Protein AF-J9B9G0-F1 (afdb_monomer)

pLDDT: mean 89.15, std 8.95, range [50.91, 98.31]

Nearest PDB structures (foldseek):
  7ue2-assembly1_A  TM=2.682E-01  e=1.792E-02  synthetic construct
  8or4-assembly1_C  TM=2.882E-01  e=9.575E-02  Homo sapiens
  7pe7-assembly1_A  TM=3.015E-01  e=2.510E-01  Homo sapiens
  6f08-assembly2_I  TM=3.459E-01  e=3.985E+00  Homo sapiens

Mean predicted aligned error: 5.74 Å

Solvent-accessible surface area (backbone atoms only — not comparable to full-atom values): 18038 Å² total; per-residue (Å²): 130,57,71,62,59,49,38,67,70,49,36,82,56,92,68,92,50,70,68,59,49,54,51,35,64,75,38,44,80,43,97,64,22,66,57,34,42,54,27,51,43,45,46,42,55,60,28,57,78,72,48,80,61,32,58,58,53,50,49,51,51,46,54,63,49,40,34,59,96,67,52,49,67,71,54,52,49,50,45,52,53,53,39,56,64,69,42,68,89,57,92,66,75,54,75,68,49,45,47,57,52,52,54,46,56,34,63,50,73,90,49,75,69,48,26,58,52,39,49,56,50,50,58,46,43,53,55,51,33,54,76,70,73,50,74,69,79,87,79,68,72,94,76,50,48,46,68,55,52,53,44,50,51,32,47,36,48,40,80,43,44,96,82,34,69,68,51,49,54,48,54,37,54,35,46,60,52,42,51,42,48,48,52,53,45,65,74,68,52,56,68,71,34,37,52,49,26,51,48,60,50,17,42,46,26,45,35,38,32,69,67,36,50,46,54,68,92,77,36,62,52,84,70,17,43,43,53,46,45,43,48,55,45,50,55,62,36,64,70,68,49,90,70,62,65,70,59,50,64,66,33,48,59,31,40,48,51,13,54,69,68,43,71,29,66,82,31,72,68,51,38,48,54,53,49,53,53,47,49,72,44,57,85,39,68,70,52,38,54,52,51,52,58,62,44,68,81,33,65,67,40,47,52,40,52,45,73,72,38,56,87,87,37,68,48,28,57,52,43,57,68,67,76,108

Secondary structure (DSSP, 8-state):
--HHHHHHHHTT-----HHHHHHHHHHTTSTTHHHHHHHHHHHHHHHHTT-THHHHHHHHHHHHHH-GGG--HHHHHHHHHHHHHHHTT----GGGTHHHHHHHHHHS-S-HHHHHHHHHHHHHHHHHHHHTT-------GGG--HHHHHHHHHHHHHHTGGG-HHHHHHHHHHHHHHHHHHHHHHHHS-HHHHHHHHHHHHHHHHHHHHHH---TTTS-GGG-HHHHHIIIIIIIIITTS---HHHHHHHHHHHHHHHHTS-GGG-HHHHHHHHHHHHHHTT-HHHHHHHHHHHHT-HHHHHHHHHHSPTTSHHHHHHHHH--

Structure (mmCIF, N/CA/C/O backbone):
data_AF-J9B9G0-F1
#
_entry.id   AF-J9B9G0-F1
#
loop_
_atom_site.group_PDB
_atom_site.id
_atom_site.type_symbol
_atom_site.label_atom_id
_atom_site.label_alt_id
_atom_site.label_comp_id
_atom_site.label_asym_id
_atom_site.label_entity_id
_atom_site.label_seq_id
_atom_site.pdbx_PDB_ins_code
_atom_site.Cartn_x
_atom_site.Cartn_y
_atom_site.Cartn_z
_atom_site.occupancy
_atom_site.B_iso_or_equiv
_atom_site.auth_seq_id
_atom_site.auth_comp_id
_atom_site.auth_asym_id
_atom_site.auth_atom_id
_atom_site.pdbx_PDB_model_num
ATOM 1 N N . MET A 1 1 ? 6.837 0.034 -41.770 1.00 58.22 1 MET A N 1
ATOM 2 C CA . MET A 1 1 ? 7.666 -0.424 -40.640 1.00 58.22 1 MET A CA 1
ATOM 3 C C . MET A 1 1 ? 6.762 -0.456 -39.435 1.00 58.22 1 MET A C 1
ATOM 5 O O . MET A 1 1 ? 6.114 0.552 -39.176 1.00 58.22 1 MET A O 1
ATOM 9 N N . ASP A 1 2 ? 6.645 -1.621 -38.809 1.00 83.81 2 ASP A N 1
ATOM 10 C CA . ASP A 1 2 ? 5.845 -1.785 -37.597 1.00 83.81 2 ASP A CA 1
ATOM 11 C C . ASP A 1 2 ? 6.436 -0.939 -36.457 1.00 83.81 2 ASP A C 1
ATOM 13 O O . ASP A 1 2 ? 7.652 -0.717 -36.431 1.00 83.81 2 ASP A O 1
ATOM 17 N N . LEU A 1 3 ? 5.609 -0.429 -35.544 1.00 81.31 3 LEU A N 1
ATOM 18 C CA . LEU A 1 3 ? 6.076 0.471 -34.481 1.00 81.31 3 LEU A CA 1
ATOM 19 C C . LEU A 1 3 ? 7.083 -0.248 -33.565 1.00 81.31 3 LEU A C 1
ATOM 21 O O . LEU A 1 3 ? 8.081 0.329 -33.141 1.00 81.31 3 LEU A O 1
ATOM 25 N N . GLU A 1 4 ? 6.870 -1.537 -33.335 1.00 79.94 4 GLU A N 1
ATOM 26 C CA . GLU A 1 4 ? 7.740 -2.429 -32.582 1.00 79.94 4 GLU A CA 1
ATOM 27 C C . GLU A 1 4 ? 9.092 -2.645 -33.271 1.00 79.94 4 GLU A C 1
ATOM 29 O O . GLU A 1 4 ? 10.135 -2.608 -32.616 1.00 79.94 4 GLU A O 1
ATOM 34 N N . GLN A 1 5 ? 9.096 -2.821 -34.596 1.00 80.56 5 GLN A N 1
ATOM 35 C CA . GLN A 1 5 ? 10.334 -2.905 -35.377 1.00 80.56 5 GLN A CA 1
ATOM 36 C C . GLN A 1 5 ? 11.099 -1.585 -35.323 1.00 80.56 5 GLN A C 1
ATOM 38 O O . GLN A 1 5 ? 12.321 -1.586 -35.190 1.00 80.56 5 GLN A O 1
ATOM 43 N N . LEU A 1 6 ? 10.378 -0.461 -35.375 1.00 83.25 6 LEU A N 1
ATOM 44 C CA . LEU A 1 6 ? 10.976 0.854 -35.221 1.00 83.25 6 LEU A CA 1
ATOM 45 C C . LEU A 1 6 ? 11.636 0.983 -33.844 1.00 83.25 6 LEU A C 1
ATOM 47 O O . LEU A 1 6 ? 12.814 1.323 -33.805 1.00 83.25 6 LEU A O 1
ATOM 51 N N . PHE A 1 7 ? 10.945 0.640 -32.747 1.00 87.12 7 PHE A N 1
ATOM 52 C CA . PHE A 1 7 ? 11.519 0.650 -31.394 1.00 87.12 7 PHE A CA 1
ATOM 53 C C . PHE A 1 7 ? 12.772 -0.218 -31.275 1.00 87.12 7 PHE A C 1
ATOM 55 O O . PHE A 1 7 ? 13.770 0.246 -30.727 1.00 87.12 7 PHE A O 1
ATOM 62 N N . ALA A 1 8 ? 12.749 -1.437 -31.817 1.00 81.56 8 ALA A N 1
ATOM 63 C CA . ALA A 1 8 ? 13.887 -2.351 -31.770 1.00 81.56 8 ALA A CA 1
ATOM 64 C C . ALA A 1 8 ? 15.116 -1.814 -32.522 1.00 81.56 8 ALA A C 1
ATOM 66 O O . ALA A 1 8 ? 16.240 -1.981 -32.058 1.00 81.56 8 ALA A O 1
ATOM 67 N N . VAL A 1 9 ? 14.916 -1.141 -33.658 1.00 82.25 9 VAL A N 1
ATOM 68 C CA . VAL A 1 9 ? 16.016 -0.541 -34.429 1.00 82.25 9 VAL A CA 1
ATOM 69 C C . VAL A 1 9 ? 16.578 0.684 -33.713 1.00 82.25 9 VAL A C 1
ATOM 71 O O . VAL A 1 9 ? 17.793 0.861 -33.649 1.00 82.25 9 VAL A O 1
ATOM 74 N N . ILE A 1 10 ? 15.712 1.537 -33.162 1.00 83.62 10 ILE A N 1
ATOM 75 C CA . ILE A 1 10 ? 16.130 2.845 -32.644 1.00 83.62 10 ILE A CA 1
ATOM 76 C C . ILE A 1 10 ? 16.547 2.842 -31.168 1.00 83.62 10 ILE A C 1
ATOM 78 O O . ILE A 1 10 ? 16.999 3.870 -30.670 1.00 83.62 10 ILE A O 1
ATOM 82 N N . VAL A 1 11 ? 16.383 1.729 -30.449 1.00 79.88 11 VAL A N 1
ATOM 83 C CA . VAL A 1 11 ? 16.548 1.653 -28.986 1.00 79.88 11 VAL A CA 1
ATOM 84 C C . VAL A 1 11 ? 17.887 2.189 -28.479 1.00 79.88 11 VAL A C 1
ATOM 86 O O . VAL A 1 11 ? 17.927 2.860 -27.449 1.00 79.88 11 VAL A O 1
ATOM 89 N N . HIS A 1 12 ? 18.962 1.979 -29.240 1.00 78.75 12 HIS A N 1
ATOM 90 C CA . HIS A 1 12 ? 20.317 2.416 -28.894 1.00 78.75 12 HIS A CA 1
ATOM 91 C C . HIS A 1 12 ? 20.669 3.824 -29.394 1.00 78.75 12 HIS A C 1
ATOM 93 O O . HIS A 1 12 ? 21.763 4.329 -29.117 1.00 78.75 12 HIS A O 1
ATOM 99 N N . TYR A 1 13 ? 19.776 4.476 -30.144 1.00 78.38 13 TYR A N 1
ATOM 100 C CA . TYR A 1 13 ? 20.028 5.825 -30.626 1.00 78.38 13 TYR A CA 1
ATOM 101 C C . TYR A 1 13 ? 19.932 6.809 -29.465 1.00 78.38 13 TYR A C 1
ATOM 103 O O . TYR A 1 13 ? 19.002 6.805 -28.660 1.00 78.38 13 TYR A O 1
ATOM 111 N N . ARG A 1 14 ? 20.934 7.685 -29.397 1.00 70.94 14 ARG A N 1
ATOM 112 C CA . ARG A 1 14 ? 21.126 8.653 -28.310 1.00 70.94 14 ARG A CA 1
ATOM 113 C C . ARG A 1 14 ? 20.334 9.952 -28.501 1.00 70.94 14 ARG A C 1
ATOM 115 O O . ARG A 1 14 ? 20.589 10.927 -27.794 1.00 70.94 14 ARG A O 1
ATOM 122 N N . THR A 1 15 ? 19.444 9.989 -29.487 1.00 68.31 15 THR A N 1
ATOM 123 C CA . THR A 1 15 ? 18.670 11.164 -29.889 1.00 68.31 15 THR A CA 1
ATOM 124 C C . THR A 1 15 ? 17.327 11.177 -29.171 1.00 68.31 15 THR A C 1
ATOM 126 O O . THR A 1 15 ? 16.558 10.225 -29.266 1.00 68.31 15 THR A O 1
ATOM 129 N N . GLU A 1 16 ? 17.016 12.273 -28.478 1.00 67.12 16 GLU A N 1
ATOM 130 C CA . GLU A 1 16 ? 15.709 12.428 -27.842 1.00 67.12 16 GLU A CA 1
ATOM 131 C C . GLU A 1 16 ? 14.615 12.599 -28.901 1.00 67.12 16 GLU A C 1
ATOM 133 O O . GLU A 1 16 ? 14.644 13.540 -29.693 1.00 67.12 16 GLU A O 1
ATOM 138 N N . ASN A 1 17 ? 13.624 11.706 -28.898 1.00 80.19 17 ASN A N 1
ATOM 139 C CA . ASN A 1 17 ? 12.446 11.826 -29.749 1.00 80.19 17 ASN A CA 1
ATOM 140 C C . ASN A 1 17 ? 11.169 11.733 -28.902 1.00 80.19 17 ASN A C 1
ATOM 142 O O . ASN A 1 17 ? 10.788 10.661 -28.428 1.00 80.19 17 ASN A O 1
ATOM 146 N N . SER A 1 18 ? 10.506 12.874 -28.704 1.00 83.44 18 SER A N 1
ATOM 147 C CA . SER A 1 18 ? 9.285 12.979 -27.895 1.00 83.44 18 SER A CA 1
ATOM 148 C C . SER A 1 18 ? 8.098 12.227 -28.503 1.00 83.44 18 SER A C 1
ATOM 150 O O . SER A 1 18 ? 7.274 11.692 -27.763 1.00 83.44 18 SER A O 1
ATOM 152 N N . ILE A 1 19 ? 8.024 12.132 -29.834 1.00 86.56 19 ILE A N 1
ATOM 153 C CA . ILE A 1 19 ? 6.973 11.390 -30.544 1.00 86.56 19 ILE A CA 1
ATOM 154 C C . ILE A 1 19 ? 7.110 9.897 -30.238 1.00 86.56 19 ILE A C 1
ATOM 156 O O . ILE A 1 19 ? 6.139 9.258 -29.838 1.00 86.56 19 ILE A O 1
ATOM 160 N N . LEU A 1 20 ? 8.326 9.358 -30.356 1.00 88.38 20 LEU A N 1
ATOM 161 C CA . LEU A 1 20 ? 8.610 7.945 -30.095 1.00 88.38 20 LEU A CA 1
ATOM 162 C C . LEU A 1 20 ? 8.468 7.602 -28.613 1.00 88.38 20 LEU A C 1
ATOM 164 O O . LEU A 1 20 ? 7.938 6.547 -28.282 1.00 88.38 20 LEU A O 1
ATOM 168 N N . TRP A 1 21 ? 8.867 8.508 -27.718 1.00 90.44 21 TRP A N 1
ATOM 169 C CA . TRP A 1 21 ? 8.609 8.356 -26.287 1.00 90.44 21 TRP A CA 1
ATOM 170 C C . TRP A 1 21 ? 7.109 8.260 -25.979 1.00 90.44 21 TRP A C 1
ATOM 172 O O . TRP A 1 21 ? 6.671 7.306 -25.342 1.00 90.44 21 TRP A O 1
ATOM 182 N N . ASN A 1 22 ? 6.297 9.197 -26.477 1.00 91.12 22 ASN A N 1
ATOM 183 C CA . ASN A 1 22 ? 4.851 9.183 -26.245 1.00 91.12 22 ASN A CA 1
ATOM 184 C C . ASN A 1 22 ? 4.173 7.955 -26.870 1.00 91.12 22 ASN A C 1
ATOM 186 O O . ASN A 1 22 ? 3.282 7.369 -26.254 1.00 91.12 22 ASN A O 1
ATOM 190 N N . ALA A 1 23 ? 4.617 7.526 -28.055 1.00 90.81 23 ALA A N 1
ATOM 191 C CA . ALA A 1 23 ? 4.159 6.284 -28.667 1.00 90.81 23 ALA A CA 1
ATOM 192 C C . ALA A 1 23 ? 4.489 5.071 -27.781 1.00 90.81 23 ALA A C 1
ATOM 194 O O . ALA A 1 23 ? 3.617 4.242 -27.531 1.00 90.81 23 ALA A O 1
ATOM 195 N N . ALA A 1 24 ? 5.705 4.999 -27.233 1.00 91.62 24 ALA A N 1
ATOM 196 C CA . ALA A 1 24 ? 6.099 3.916 -26.337 1.00 91.62 24 ALA A CA 1
ATOM 197 C C . ALA A 1 24 ? 5.260 3.907 -25.049 1.00 91.62 24 ALA A C 1
ATOM 199 O O . ALA A 1 24 ? 4.764 2.860 -24.646 1.00 91.62 24 ALA A O 1
ATOM 200 N N . ILE A 1 25 ? 5.013 5.070 -24.439 1.00 92.44 25 ILE A N 1
ATOM 201 C CA . ILE A 1 25 ? 4.144 5.180 -23.257 1.00 92.44 25 ILE A CA 1
ATOM 202 C C . ILE A 1 25 ? 2.725 4.675 -23.555 1.00 92.44 25 ILE A C 1
ATOM 204 O O . ILE A 1 25 ? 2.177 3.896 -22.775 1.00 92.44 25 ILE A O 1
ATOM 208 N N . ASN A 1 26 ? 2.150 5.048 -24.700 1.00 90.06 26 ASN A N 1
ATOM 209 C CA . ASN A 1 26 ? 0.809 4.609 -25.096 1.00 90.06 26 ASN A CA 1
ATOM 210 C C . ASN A 1 26 ? 0.733 3.095 -25.372 1.00 90.06 26 ASN A C 1
ATOM 212 O O . ASN A 1 26 ? -0.312 2.482 -25.161 1.00 90.06 26 ASN A O 1
ATOM 216 N N . HIS A 1 27 ? 1.839 2.485 -25.807 1.00 89.75 27 HIS A N 1
ATOM 217 C CA . HIS A 1 27 ? 1.933 1.054 -26.111 1.00 89.75 27 HIS A CA 1
ATOM 218 C C . HIS A 1 27 ? 2.517 0.215 -24.962 1.00 89.75 27 HIS A C 1
ATOM 220 O O . HIS A 1 27 ? 2.661 -0.996 -25.108 1.00 89.75 27 HIS A O 1
ATOM 226 N N . LEU A 1 28 ? 2.793 0.811 -23.796 1.00 88.19 28 LEU A N 1
ATOM 227 C CA . LEU A 1 28 ? 3.457 0.158 -22.658 1.00 88.19 28 LEU A CA 1
ATOM 228 C C . LEU A 1 28 ? 2.755 -1.122 -22.174 1.00 88.19 28 LEU A C 1
ATOM 230 O O . LEU A 1 28 ? 3.381 -1.997 -21.589 1.00 88.19 28 LEU A O 1
ATOM 234 N N . LYS A 1 29 ? 1.444 -1.224 -22.409 1.00 85.25 29 LYS A N 1
ATOM 235 C CA . LYS A 1 29 ? 0.579 -2.328 -21.963 1.00 85.25 29 LYS A CA 1
ATOM 236 C C . LYS A 1 29 ? -0.000 -3.151 -23.124 1.00 85.25 29 LYS A C 1
ATOM 238 O O . LYS A 1 29 ? -0.961 -3.908 -22.917 1.00 85.25 29 LYS A O 1
ATOM 243 N N . SER A 1 30 ? 0.544 -2.975 -24.333 1.00 87.94 30 SER A N 1
ATOM 244 C CA . SER A 1 30 ? 0.172 -3.732 -25.533 1.00 87.94 30 SER A CA 1
ATOM 245 C C . SER A 1 30 ? 0.577 -5.213 -25.405 1.00 87.94 30 SER A C 1
ATOM 247 O O . SER A 1 30 ? 1.330 -5.565 -24.495 1.00 87.94 30 SER A O 1
ATOM 249 N N . PRO A 1 31 ? 0.099 -6.112 -26.285 1.00 86.75 31 PRO A N 1
ATOM 250 C CA . PRO A 1 31 ? 0.553 -7.506 -26.301 1.00 86.75 31 PRO A CA 1
ATOM 251 C C . PRO A 1 31 ? 2.077 -7.658 -26.458 1.00 86.75 31 PRO A C 1
ATOM 253 O O . PRO A 1 31 ? 2.659 -8.569 -25.881 1.00 86.75 31 PRO A O 1
ATOM 256 N N . ASN A 1 32 ? 2.729 -6.722 -27.157 1.00 87.50 32 ASN A N 1
ATOM 257 C CA . ASN A 1 32 ? 4.176 -6.693 -27.392 1.00 87.50 32 ASN A CA 1
ATOM 258 C C . ASN A 1 32 ? 4.920 -5.803 -26.377 1.00 87.50 32 ASN A C 1
ATOM 260 O O . ASN A 1 32 ? 5.914 -5.153 -26.715 1.00 87.50 32 ASN A O 1
ATOM 264 N N . PHE A 1 33 ? 4.434 -5.737 -25.131 1.00 92.19 33 PHE A N 1
ATOM 265 C CA . PHE A 1 33 ? 4.976 -4.840 -24.105 1.00 92.19 33 PHE A CA 1
ATOM 266 C C . PHE A 1 33 ? 6.477 -5.032 -23.853 1.00 92.19 33 PHE A C 1
ATOM 268 O O . PHE A 1 33 ? 7.135 -4.088 -23.429 1.00 92.19 33 PHE A O 1
ATOM 275 N N . SER A 1 34 ? 7.036 -6.217 -24.118 1.00 93.00 34 SER A N 1
ATOM 276 C CA . SER A 1 34 ? 8.460 -6.501 -23.918 1.00 93.00 34 SER A CA 1
ATOM 277 C C . SER A 1 34 ? 9.353 -5.600 -24.773 1.00 93.00 34 SER A C 1
ATOM 279 O O . SER A 1 34 ? 10.243 -4.936 -24.245 1.00 93.00 34 SER A O 1
ATOM 281 N N . THR A 1 35 ? 9.074 -5.494 -26.075 1.00 91.00 35 THR A N 1
ATOM 282 C CA . THR A 1 35 ? 9.806 -4.619 -27.006 1.00 91.00 35 THR A CA 1
ATOM 283 C C . THR A 1 35 ? 9.698 -3.153 -26.593 1.00 91.00 35 THR A C 1
ATOM 285 O O . THR A 1 35 ? 10.690 -2.424 -26.588 1.00 91.00 35 THR A O 1
ATOM 288 N N . VAL A 1 36 ? 8.498 -2.730 -26.189 1.00 92.06 36 VAL A N 1
ATOM 289 C CA . VAL A 1 36 ? 8.222 -1.351 -25.767 1.00 92.06 36 VAL A CA 1
ATOM 290 C C . VAL A 1 36 ? 8.945 -1.011 -24.460 1.00 92.06 36 VAL A C 1
ATOM 292 O O . VAL A 1 36 ? 9.553 0.053 -24.346 1.00 92.06 36 VAL A O 1
ATOM 295 N N . ILE A 1 37 ? 8.921 -1.917 -23.481 1.00 94.19 37 ILE A N 1
ATOM 296 C CA . ILE A 1 37 ? 9.618 -1.744 -22.204 1.00 94.19 37 ILE A CA 1
ATOM 297 C C . ILE A 1 37 ? 11.126 -1.710 -22.410 1.00 94.19 37 ILE A C 1
ATOM 299 O O . ILE A 1 37 ? 11.769 -0.830 -21.849 1.00 94.19 37 ILE A O 1
ATOM 303 N N . ASN A 1 38 ? 11.686 -2.595 -23.236 1.00 92.38 38 ASN A N 1
ATOM 304 C CA . ASN A 1 38 ? 13.120 -2.587 -23.531 1.00 92.38 38 ASN A CA 1
ATOM 305 C C . ASN A 1 38 ? 13.556 -1.245 -24.130 1.00 92.38 38 ASN A C 1
ATOM 307 O O . ASN A 1 38 ? 14.563 -0.680 -23.705 1.00 92.38 38 ASN A O 1
ATOM 311 N N . TYR A 1 39 ? 12.751 -0.686 -25.041 1.00 91.94 39 TYR A N 1
ATOM 312 C CA . TYR A 1 39 ? 12.968 0.664 -25.552 1.00 91.94 39 TYR A CA 1
ATOM 313 C C . TYR A 1 39 ? 12.942 1.723 -24.441 1.00 91.94 39 TYR A C 1
ATOM 315 O O . TYR A 1 39 ? 13.876 2.513 -24.317 1.00 91.94 39 TYR A O 1
ATOM 323 N N . ILE A 1 40 ? 11.905 1.725 -23.601 1.00 92.56 40 ILE A N 1
ATOM 324 C CA . ILE A 1 40 ? 11.757 2.696 -22.507 1.00 92.56 40 ILE A CA 1
ATOM 325 C C . ILE A 1 40 ? 12.915 2.604 -21.511 1.00 92.56 40 ILE A C 1
ATOM 327 O O . ILE A 1 40 ? 13.458 3.634 -21.120 1.00 92.56 40 ILE A O 1
ATOM 331 N N . VAL A 1 41 ? 13.299 1.395 -21.107 1.00 92.19 41 VAL A N 1
ATOM 332 C CA . VAL A 1 41 ? 14.380 1.148 -20.148 1.00 92.19 41 VAL A CA 1
ATOM 333 C C . VAL A 1 41 ? 15.716 1.653 -20.693 1.00 92.19 41 VAL A C 1
ATOM 335 O O . VAL A 1 41 ? 16.430 2.355 -19.976 1.00 92.19 41 VAL A O 1
ATOM 338 N N . GLU A 1 42 ? 16.031 1.377 -21.960 1.00 89.31 42 GLU A N 1
ATOM 339 C CA . GLU A 1 42 ? 17.271 1.863 -22.573 1.00 89.31 42 GLU A CA 1
ATOM 340 C C . GLU A 1 42 ? 17.284 3.394 -22.679 1.00 89.31 42 GLU A C 1
ATOM 342 O O . GLU A 1 42 ? 18.265 4.047 -22.321 1.00 89.31 42 GLU A O 1
ATOM 347 N N . GLN A 1 43 ? 16.166 3.993 -23.097 1.00 88.06 43 GLN A N 1
ATOM 348 C CA . GLN A 1 43 ? 16.046 5.447 -23.199 1.00 88.06 43 GLN A CA 1
ATOM 349 C C . GLN A 1 43 ? 16.112 6.132 -21.829 1.00 88.06 43 GLN A C 1
ATOM 351 O O . GLN A 1 43 ? 16.709 7.202 -21.704 1.00 88.06 43 GLN A O 1
ATOM 356 N N . LEU A 1 44 ? 15.546 5.521 -20.784 1.00 88.94 44 LEU A N 1
ATOM 357 C CA . LEU A 1 44 ? 15.692 5.997 -19.411 1.00 88.94 44 LEU A CA 1
ATOM 358 C C . LEU A 1 44 ? 17.154 5.950 -18.965 1.00 88.94 44 LEU A C 1
ATOM 360 O O . LEU A 1 44 ? 17.637 6.949 -18.440 1.00 88.94 44 LEU A O 1
ATOM 364 N N . ALA A 1 45 ? 17.869 4.849 -19.219 1.00 86.25 45 ALA A N 1
ATOM 365 C CA . ALA A 1 45 ? 19.288 4.727 -18.885 1.00 86.25 45 ALA A CA 1
ATOM 366 C C . ALA A 1 45 ? 20.126 5.837 -19.547 1.00 86.25 45 ALA A C 1
ATOM 368 O O . ALA A 1 45 ? 20.837 6.564 -18.854 1.00 86.25 45 ALA A O 1
ATOM 369 N N . ILE A 1 46 ? 19.948 6.060 -20.856 1.00 82.25 46 ILE A N 1
ATOM 370 C CA . ILE A 1 46 ? 20.619 7.147 -21.592 1.00 82.25 46 ILE A CA 1
ATOM 371 C C . ILE A 1 46 ? 20.280 8.525 -20.994 1.00 82.25 46 ILE A C 1
ATOM 373 O O . ILE A 1 46 ? 21.134 9.410 -20.915 1.00 82.25 46 ILE A O 1
ATOM 377 N N . LYS A 1 47 ? 19.028 8.740 -20.573 1.00 82.56 47 LYS A N 1
ATOM 378 C CA . LYS A 1 47 ? 18.579 10.020 -20.004 1.00 82.56 47 LYS A CA 1
ATOM 379 C C . LYS A 1 47 ? 19.105 10.266 -18.594 1.00 82.56 47 LYS A C 1
ATOM 381 O O . LYS A 1 47 ? 19.399 11.422 -18.281 1.00 82.56 47 LYS A O 1
ATOM 386 N N . PHE A 1 48 ? 19.234 9.228 -17.765 1.00 81.19 48 PHE A N 1
ATOM 387 C CA . PHE A 1 48 ? 19.812 9.334 -16.421 1.00 81.19 48 PHE A CA 1
ATOM 388 C C . PHE A 1 48 ? 21.284 9.753 -16.459 1.00 81.19 48 PHE A C 1
ATOM 390 O O . PHE A 1 48 ? 21.713 10.512 -15.596 1.00 81.19 48 PHE A O 1
ATOM 397 N N . GLU A 1 49 ? 22.031 9.354 -17.490 1.00 77.00 49 GLU A N 1
ATOM 398 C CA . GLU A 1 49 ? 23.410 9.815 -17.705 1.00 77.00 49 GLU A CA 1
ATOM 399 C C . GLU A 1 49 ? 23.502 11.319 -18.034 1.00 77.00 49 GLU A C 1
ATOM 401 O O . GLU A 1 49 ? 24.567 11.917 -17.884 1.00 77.00 49 GLU A O 1
ATOM 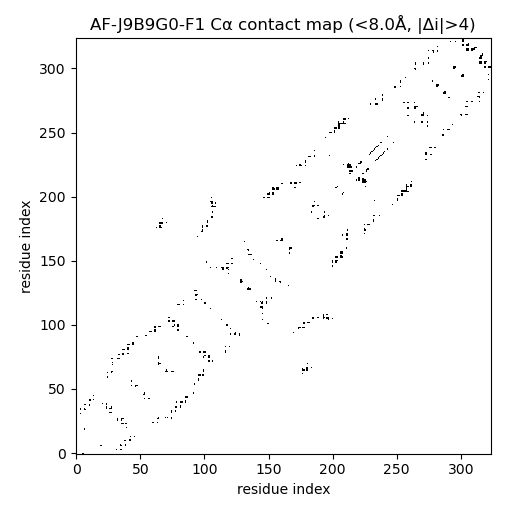406 N N . ARG A 1 50 ? 22.417 11.942 -18.522 1.00 71.12 50 ARG A N 1
ATOM 407 C CA . ARG A 1 50 ? 22.484 13.227 -19.244 1.00 71.12 50 ARG A CA 1
ATOM 408 C C . ARG A 1 50 ? 21.610 14.356 -18.697 1.00 71.12 50 ARG A C 1
ATOM 410 O O . ARG A 1 50 ? 21.878 15.505 -19.036 1.00 71.12 50 ARG A O 1
ATOM 417 N N . SER A 1 51 ? 20.538 14.086 -17.940 1.00 62.69 51 SER A N 1
ATOM 418 C CA . SER A 1 51 ? 19.475 15.095 -17.751 1.00 62.69 51 SER A CA 1
ATOM 419 C C . SER A 1 51 ? 18.609 14.955 -16.487 1.00 62.69 51 SER A C 1
ATOM 421 O O . SER A 1 51 ? 18.366 13.857 -15.993 1.00 62.69 51 SER A O 1
ATOM 423 N N . GLN A 1 52 ? 18.022 16.075 -16.035 1.00 62.41 52 GLN A N 1
ATOM 424 C CA . GLN A 1 52 ? 16.945 16.099 -15.025 1.00 62.41 52 GLN A CA 1
ATOM 425 C C . GLN A 1 52 ? 15.579 15.619 -15.570 1.00 62.41 52 GLN A C 1
ATOM 427 O O . GLN A 1 52 ? 14.701 15.248 -14.786 1.00 62.41 52 GLN A O 1
ATOM 432 N N . SER A 1 53 ? 15.375 15.585 -16.896 1.00 74.94 53 SER A N 1
ATOM 433 C CA . SER A 1 53 ? 14.101 15.164 -17.515 1.00 74.94 53 SER A CA 1
ATOM 434 C C . SER A 1 53 ? 13.826 13.661 -17.355 1.00 74.94 53 SER A C 1
ATOM 436 O O . SER A 1 53 ? 12.671 13.230 -17.415 1.00 74.94 53 SER A O 1
ATOM 438 N N . ALA A 1 54 ? 14.859 12.861 -17.061 1.00 81.81 54 ALA A N 1
ATOM 439 C CA . ALA A 1 54 ? 14.746 11.435 -16.752 1.00 81.81 54 ALA A CA 1
ATOM 440 C C . ALA A 1 54 ? 13.756 11.155 -15.607 1.00 81.81 54 ALA A C 1
ATOM 442 O O . ALA A 1 54 ? 12.990 10.197 -15.671 1.00 81.81 54 ALA A O 1
ATOM 443 N N . PHE A 1 55 ? 13.700 12.025 -14.592 1.00 85.56 55 PHE A N 1
ATOM 444 C CA . PHE A 1 55 ? 12.795 11.855 -13.451 1.00 85.56 55 PHE A CA 1
ATOM 445 C C . PHE A 1 55 ? 11.327 12.031 -13.831 1.00 85.56 55 PHE A C 1
ATOM 447 O O . PHE A 1 55 ? 10.475 11.274 -13.371 1.00 85.56 55 PHE A O 1
ATOM 454 N N . GLN A 1 56 ? 11.021 13.010 -14.682 1.00 88.00 56 GLN A N 1
ATOM 455 C CA . GLN A 1 56 ? 9.658 13.234 -15.167 1.00 88.00 56 GLN A CA 1
ATOM 456 C C . GLN A 1 56 ? 9.203 12.078 -16.061 1.00 88.00 56 GLN A C 1
ATOM 458 O O . GLN A 1 56 ? 8.101 11.563 -15.885 1.00 88.00 56 GLN A O 1
ATOM 463 N N . ASN A 1 57 ? 10.089 11.611 -16.939 1.00 90.81 57 ASN A N 1
ATOM 464 C CA . ASN A 1 57 ? 9.846 10.455 -17.798 1.00 90.81 57 ASN A CA 1
ATOM 465 C C . ASN A 1 57 ? 9.608 9.182 -16.978 1.00 90.81 57 ASN A C 1
ATOM 467 O O . ASN A 1 57 ? 8.642 8.461 -17.215 1.00 90.81 57 ASN A O 1
ATOM 471 N N . MET A 1 58 ? 10.418 8.948 -15.945 1.00 92.19 58 MET A N 1
ATOM 472 C CA . MET A 1 58 ? 10.219 7.824 -15.035 1.00 92.19 58 MET A CA 1
ATOM 473 C C . MET A 1 58 ? 8.875 7.913 -14.299 1.00 92.19 58 MET A C 1
ATOM 475 O O . MET A 1 58 ? 8.139 6.931 -14.232 1.00 92.19 58 MET A O 1
ATOM 479 N N . ARG A 1 59 ? 8.503 9.100 -13.797 1.00 92.00 59 ARG A N 1
ATOM 480 C CA . ARG A 1 59 ? 7.185 9.324 -13.177 1.00 92.00 59 ARG A CA 1
ATOM 481 C C . ARG A 1 59 ? 6.043 9.021 -14.146 1.00 92.00 59 ARG A C 1
ATOM 483 O O . ARG A 1 59 ? 5.081 8.373 -13.744 1.00 92.00 59 ARG A O 1
ATOM 490 N N . GLN A 1 60 ? 6.161 9.439 -15.407 1.00 92.94 60 GLN A N 1
ATOM 491 C CA . GLN A 1 60 ? 5.166 9.149 -16.440 1.00 92.94 60 GLN A CA 1
ATOM 492 C C . GLN A 1 60 ? 5.018 7.640 -16.669 1.00 92.94 60 GLN A C 1
ATOM 494 O O . GLN A 1 60 ? 3.889 7.155 -16.746 1.00 92.94 60 GLN A O 1
ATOM 499 N N . VAL A 1 61 ? 6.125 6.892 -16.732 1.00 95.00 61 VAL A N 1
ATOM 500 C CA . VAL A 1 61 ? 6.104 5.424 -16.852 1.00 95.00 61 VAL A CA 1
ATOM 501 C C . VAL A 1 61 ? 5.391 4.798 -15.654 1.00 95.00 61 VAL A C 1
ATOM 503 O O . VAL A 1 61 ? 4.450 4.032 -15.837 1.00 95.00 61 VAL A O 1
ATOM 506 N N . VAL A 1 62 ? 5.768 5.174 -14.429 1.00 95.31 62 VAL A N 1
ATOM 507 C CA . VAL A 1 62 ? 5.176 4.640 -13.188 1.00 95.31 62 VAL A CA 1
ATOM 508 C C . VAL A 1 62 ? 3.669 4.907 -13.126 1.00 95.31 62 VAL A C 1
ATOM 510 O O . VAL A 1 62 ? 2.884 3.994 -12.874 1.00 95.31 62 VAL A O 1
ATOM 513 N N . GLN A 1 63 ? 3.240 6.137 -13.420 1.00 94.12 63 GLN A N 1
ATOM 514 C CA . GLN A 1 63 ? 1.822 6.507 -13.465 1.00 94.12 63 GLN A CA 1
ATOM 515 C C . GLN A 1 63 ? 1.052 5.720 -14.537 1.00 94.12 63 GLN A C 1
ATOM 517 O O . GLN A 1 63 ? -0.078 5.282 -14.299 1.00 94.12 63 GLN A O 1
ATOM 522 N N . ASN A 1 64 ? 1.660 5.504 -15.707 1.00 94.19 64 ASN A N 1
ATOM 523 C CA . ASN A 1 64 ? 1.052 4.709 -16.771 1.00 94.19 64 ASN A CA 1
ATOM 524 C C . ASN A 1 64 ? 1.004 3.224 -16.434 1.00 94.19 64 ASN A C 1
ATOM 526 O O . ASN A 1 64 ? 0.048 2.575 -16.832 1.00 94.19 64 ASN A O 1
ATOM 530 N N . LEU A 1 65 ? 1.959 2.668 -15.688 1.00 94.94 65 LEU A N 1
ATOM 531 C CA . LEU A 1 65 ? 1.912 1.272 -15.243 1.00 94.94 65 LEU A CA 1
ATOM 532 C C . LEU A 1 65 ? 0.803 1.046 -14.209 1.00 94.94 65 LEU A C 1
ATOM 534 O O . LEU A 1 65 ? 0.010 0.111 -14.347 1.00 94.94 65 LEU A O 1
ATOM 538 N N . LEU A 1 66 ? 0.684 1.950 -13.236 1.00 94.44 66 LEU A N 1
ATOM 539 C CA . LEU A 1 66 ? -0.185 1.791 -12.064 1.00 94.44 66 LEU A CA 1
ATOM 540 C C . LEU A 1 66 ? -1.604 2.360 -12.230 1.00 94.44 66 LEU A C 1
ATOM 542 O O . LEU A 1 66 ? -2.405 2.336 -11.300 1.00 94.44 66 LEU A O 1
ATOM 546 N N . THR A 1 67 ? -1.958 2.862 -13.411 1.00 89.00 67 THR A N 1
ATOM 547 C CA . THR A 1 67 ? -3.307 3.381 -13.680 1.00 89.00 67 THR A CA 1
ATOM 548 C C . THR A 1 67 ? -4.360 2.267 -13.695 1.00 89.00 67 THR A C 1
ATOM 550 O O . THR A 1 67 ? -4.201 1.251 -14.374 1.00 89.00 67 THR A O 1
ATOM 553 N N . GLU A 1 68 ? -5.477 2.502 -12.993 1.00 73.75 68 GLU A N 1
ATOM 554 C CA . GLU A 1 68 ? -6.537 1.518 -12.702 1.00 73.75 68 GLU A CA 1
ATOM 555 C C . GLU A 1 68 ? -7.062 0.787 -13.943 1.00 73.75 68 GLU A C 1
ATOM 557 O O . GLU A 1 68 ? -7.079 -0.444 -13.990 1.00 73.75 68 GLU A O 1
ATOM 562 N N . LYS A 1 69 ? -7.434 1.554 -14.978 1.00 74.38 69 LYS A N 1
ATOM 563 C CA . LYS A 1 69 ? -8.126 1.058 -16.180 1.00 74.38 69 LYS A CA 1
ATOM 564 C C . LYS A 1 69 ? -7.352 -0.016 -16.946 1.00 74.38 69 LYS A C 1
ATOM 566 O O . LYS A 1 69 ? -7.943 -0.721 -17.753 1.00 74.38 69 LYS A O 1
ATOM 571 N N . SER A 1 70 ? -6.040 -0.119 -16.744 1.00 77.62 70 SER A N 1
ATOM 572 C CA . SER A 1 70 ? -5.181 -0.969 -17.568 1.00 77.62 70 SER A CA 1
ATOM 573 C C . SER A 1 70 ? -4.024 -1.614 -16.803 1.00 77.62 70 SER A C 1
ATOM 575 O O . SER A 1 70 ? -3.077 -2.078 -17.429 1.00 77.62 70 SER A O 1
ATOM 577 N N . TYR A 1 71 ? -4.053 -1.630 -15.467 1.00 88.94 71 TYR A N 1
ATOM 578 C CA . TYR A 1 71 ? -3.024 -2.287 -14.649 1.00 88.94 71 TYR A CA 1
ATOM 579 C C . TYR A 1 71 ? -2.802 -3.759 -15.074 1.00 88.94 71 TYR A C 1
ATOM 581 O O . TYR A 1 71 ? -3.753 -4.445 -15.442 1.00 88.94 71 TYR A O 1
ATOM 589 N N . LYS A 1 72 ? -1.556 -4.239 -15.080 1.00 91.75 72 LYS A N 1
ATOM 590 C CA . LYS A 1 72 ? -1.194 -5.614 -15.465 1.00 91.75 72 LYS A CA 1
ATOM 591 C C . LYS A 1 72 ? 0.055 -6.038 -14.695 1.00 91.75 72 LYS A C 1
ATOM 593 O O . LYS A 1 72 ? 1.102 -5.406 -14.863 1.00 91.75 72 LYS A O 1
ATOM 598 N N . LEU A 1 73 ? -0.055 -7.083 -13.874 1.00 92.56 73 LEU A N 1
ATOM 599 C CA . LEU A 1 73 ? 1.032 -7.564 -13.017 1.00 92.56 73 LEU A CA 1
ATOM 600 C C . LEU A 1 73 ? 2.270 -7.943 -13.835 1.00 92.56 73 LEU A C 1
ATOM 602 O O . LEU A 1 73 ? 3.383 -7.537 -13.510 1.00 92.56 73 LEU A O 1
ATOM 606 N N . GLU A 1 74 ? 2.072 -8.685 -14.922 1.00 93.12 74 GLU A N 1
ATOM 607 C CA . GLU A 1 74 ? 3.127 -9.181 -15.801 1.00 93.12 74 GLU A CA 1
ATOM 608 C C . GLU A 1 74 ? 3.937 -8.045 -16.439 1.00 93.12 74 GLU A C 1
ATOM 610 O O . GLU A 1 74 ? 5.162 -8.131 -16.520 1.00 93.12 74 GLU A O 1
ATOM 615 N N . VAL A 1 75 ? 3.274 -6.942 -16.800 1.00 95.06 75 VAL A N 1
ATOM 616 C CA . VAL A 1 75 ? 3.916 -5.754 -17.380 1.00 95.06 75 VAL A CA 1
ATOM 617 C C . VAL A 1 75 ? 4.731 -5.014 -16.316 1.00 95.06 75 VAL A C 1
ATOM 619 O O . VAL A 1 75 ? 5.877 -4.641 -16.564 1.00 95.06 75 VAL A O 1
ATOM 622 N N . CYS A 1 76 ? 4.171 -4.828 -15.114 1.00 95.62 76 CYS A N 1
ATOM 623 C CA . CYS A 1 76 ? 4.867 -4.196 -13.990 1.00 95.62 76 CYS A CA 1
ATOM 624 C C . CYS A 1 76 ? 6.105 -4.990 -13.555 1.00 95.62 76 CYS A C 1
ATOM 626 O O . CYS A 1 76 ? 7.170 -4.410 -13.342 1.00 95.62 76 CYS A O 1
ATOM 628 N N . LEU A 1 77 ? 5.976 -6.313 -13.456 1.00 95.06 77 LEU A N 1
ATOM 629 C CA . LEU A 1 77 ? 7.076 -7.198 -13.098 1.00 95.06 77 LEU A CA 1
ATOM 630 C C . LEU A 1 77 ? 8.165 -7.203 -14.178 1.00 95.06 77 LEU A C 1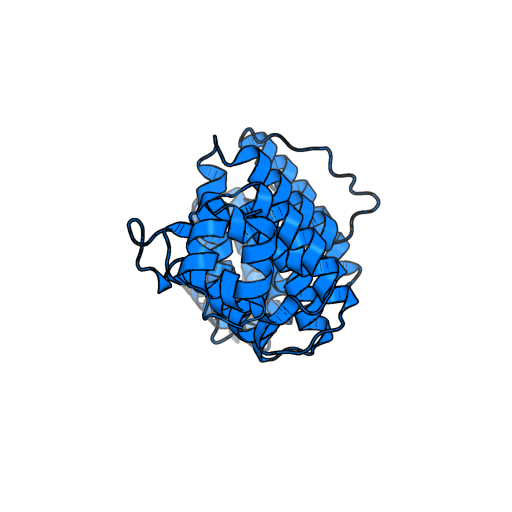
ATOM 632 O O . LEU A 1 77 ? 9.341 -7.070 -13.846 1.00 95.06 77 LEU A O 1
ATOM 636 N N . TYR A 1 78 ? 7.791 -7.303 -15.459 1.00 95.25 78 TYR A N 1
ATOM 637 C CA . TYR A 1 78 ? 8.752 -7.249 -16.563 1.00 95.25 78 TYR A CA 1
ATOM 638 C C . TYR A 1 78 ? 9.518 -5.921 -16.577 1.00 95.25 78 TYR A C 1
ATOM 640 O O . TYR A 1 78 ? 10.743 -5.920 -16.677 1.00 95.25 78 TYR A O 1
ATOM 648 N N . PHE A 1 79 ? 8.816 -4.798 -16.379 1.00 96.06 79 PHE A N 1
ATOM 649 C CA . PHE A 1 79 ? 9.448 -3.487 -16.252 1.00 96.06 79 PHE A CA 1
ATOM 650 C C . PHE A 1 79 ? 10.483 -3.448 -15.123 1.00 96.06 79 PHE A C 1
ATOM 652 O O . PHE A 1 79 ? 11.605 -3.011 -15.359 1.00 96.06 79 PHE A O 1
ATOM 659 N N . LEU A 1 80 ? 10.138 -3.920 -13.916 1.00 94.69 80 LEU A N 1
ATOM 660 C CA . LEU A 1 80 ? 11.076 -3.935 -12.787 1.00 94.69 80 LEU A CA 1
ATOM 661 C C . LEU A 1 80 ? 12.331 -4.751 -13.096 1.00 94.69 80 LEU A C 1
ATOM 663 O O . LEU A 1 80 ? 13.434 -4.277 -12.835 1.00 94.69 80 LEU A O 1
ATOM 667 N N . ARG A 1 81 ? 12.173 -5.949 -13.671 1.00 93.38 81 ARG A N 1
ATOM 668 C CA . ARG A 1 81 ? 13.306 -6.817 -14.020 1.00 93.38 81 ARG A CA 1
ATOM 669 C C . ARG A 1 81 ? 14.247 -6.136 -15.004 1.00 93.38 81 ARG A C 1
ATOM 671 O O . ARG A 1 81 ? 15.438 -6.025 -14.729 1.00 93.38 81 ARG A O 1
ATOM 678 N N . GLU A 1 82 ? 13.715 -5.657 -16.127 1.00 93.31 82 GLU A N 1
ATOM 679 C CA . GLU A 1 82 ? 14.540 -5.051 -17.172 1.00 93.31 82 GLU A CA 1
ATOM 680 C C . GLU A 1 82 ? 15.173 -3.743 -16.705 1.00 93.31 82 GLU A C 1
ATOM 682 O O . GLU A 1 82 ? 16.360 -3.511 -16.941 1.00 93.31 82 GLU A O 1
ATOM 687 N N . PHE A 1 83 ? 14.421 -2.917 -15.973 1.00 93.31 83 PHE A N 1
ATOM 688 C CA . PHE A 1 83 ? 14.935 -1.670 -15.425 1.00 93.31 83 PHE A CA 1
ATOM 689 C C . PHE A 1 83 ? 16.086 -1.912 -14.444 1.00 93.31 83 PHE A C 1
ATOM 691 O O . PHE A 1 83 ? 17.143 -1.302 -14.589 1.00 93.31 83 PHE A O 1
ATOM 698 N N . LEU A 1 84 ? 15.921 -2.826 -13.482 1.00 91.31 84 LEU A N 1
ATOM 699 C CA . LEU A 1 84 ? 16.962 -3.139 -12.499 1.00 91.31 84 LEU A CA 1
ATOM 700 C C . LEU A 1 84 ? 18.183 -3.803 -13.149 1.00 91.31 84 LEU A C 1
ATOM 702 O O . LEU A 1 84 ? 19.313 -3.438 -12.825 1.00 91.31 84 LEU A O 1
ATOM 706 N N . ARG A 1 85 ? 17.965 -4.710 -14.113 1.00 89.44 85 ARG A N 1
ATOM 707 C CA . ARG A 1 85 ? 19.033 -5.344 -14.902 1.00 89.44 85 ARG A CA 1
ATOM 708 C C . ARG A 1 85 ? 19.858 -4.307 -15.658 1.00 89.44 85 ARG A C 1
ATOM 710 O O . ARG A 1 85 ? 21.081 -4.403 -15.687 1.00 89.44 85 ARG A O 1
ATOM 717 N N . ARG A 1 86 ? 19.204 -3.318 -16.275 1.00 87.06 86 ARG A N 1
ATOM 718 C CA . ARG A 1 86 ? 19.886 -2.289 -17.068 1.00 87.06 86 ARG A CA 1
ATOM 719 C C . ARG A 1 86 ? 20.540 -1.210 -16.216 1.00 87.06 86 ARG A C 1
ATOM 721 O O . ARG A 1 86 ? 21.593 -0.704 -16.607 1.00 87.06 86 ARG A O 1
ATOM 728 N N . ALA A 1 87 ? 19.915 -0.853 -15.095 1.00 80.00 87 ALA A N 1
ATOM 729 C CA . ALA A 1 87 ? 20.417 0.174 -14.199 1.00 80.00 87 ALA A CA 1
ATOM 730 C C . ALA A 1 87 ? 21.769 -0.221 -13.590 1.00 80.00 87 ALA A C 1
ATOM 732 O O . ALA A 1 87 ? 22.582 0.670 -13.419 1.00 80.00 87 ALA A O 1
ATOM 733 N N . ASN A 1 88 ? 22.021 -1.512 -13.319 1.00 64.06 88 ASN A N 1
ATOM 734 C CA . ASN A 1 88 ? 23.316 -2.096 -12.917 1.00 64.06 88 ASN A CA 1
ATOM 735 C C . ASN A 1 88 ? 24.260 -1.131 -12.153 1.00 64.06 88 ASN A C 1
ATOM 737 O O . ASN A 1 88 ? 25.284 -0.700 -12.680 1.00 64.06 88 ASN A O 1
ATOM 741 N N . ASP A 1 89 ? 23.871 -0.765 -10.925 1.00 59.12 89 ASP A N 1
ATOM 742 C CA . ASP A 1 89 ? 24.556 0.169 -10.004 1.00 59.12 89 ASP A CA 1
ATOM 743 C C . ASP A 1 89 ? 24.632 1.661 -10.417 1.00 59.12 89 ASP A C 1
ATOM 745 O O . ASP A 1 89 ? 25.173 2.484 -9.672 1.00 59.12 89 ASP A O 1
ATOM 749 N N . ALA A 1 90 ? 24.035 2.068 -11.541 1.00 62.66 90 ALA A N 1
ATOM 750 C CA . ALA A 1 90 ? 23.826 3.478 -11.863 1.00 62.66 90 ALA A CA 1
ATOM 751 C C . ALA A 1 90 ? 22.924 4.152 -10.816 1.00 62.66 90 ALA A C 1
ATOM 753 O O . ALA A 1 90 ? 21.948 3.578 -10.331 1.00 62.66 90 ALA A O 1
ATOM 754 N N . ILE A 1 91 ? 23.229 5.407 -10.474 1.00 67.12 91 ILE A N 1
ATOM 755 C CA . ILE A 1 91 ? 22.441 6.172 -9.503 1.00 67.12 91 ILE A CA 1
ATOM 756 C C . ILE A 1 91 ? 21.120 6.593 -10.159 1.00 67.12 91 ILE A C 1
ATOM 758 O O . ILE A 1 91 ? 21.079 7.557 -10.920 1.00 67.12 91 ILE A O 1
ATOM 762 N N . TYR A 1 92 ? 20.032 5.910 -9.810 1.00 81.06 92 TYR A N 1
ATOM 763 C CA . TYR A 1 92 ? 18.662 6.320 -10.123 1.00 81.06 92 TYR A CA 1
ATOM 764 C C . TYR A 1 92 ? 17.881 6.623 -8.827 1.00 81.06 92 TYR A C 1
ATOM 766 O O . TYR A 1 92 ? 18.233 6.118 -7.757 1.00 81.06 92 TYR A O 1
ATOM 774 N N . PRO A 1 93 ? 16.830 7.462 -8.880 1.00 85.62 93 PRO A N 1
ATOM 775 C CA . PRO A 1 93 ? 15.969 7.746 -7.736 1.00 85.62 93 PRO A CA 1
ATOM 776 C C . PRO A 1 93 ? 15.050 6.548 -7.496 1.00 85.62 93 PRO A C 1
ATOM 778 O O . PRO A 1 93 ? 13.967 6.426 -8.078 1.00 85.62 93 PRO A O 1
ATOM 781 N N . VAL A 1 94 ? 15.523 5.622 -6.670 1.00 91.50 94 VAL A N 1
ATOM 782 C CA . VAL A 1 94 ? 14.841 4.361 -6.359 1.00 91.50 94 VAL A CA 1
ATOM 783 C C . VAL A 1 94 ? 13.423 4.561 -5.828 1.00 91.50 94 VAL A C 1
ATOM 785 O O . VAL A 1 94 ? 12.549 3.730 -6.061 1.00 91.50 94 VAL A O 1
ATOM 788 N N . GLU A 1 95 ? 13.140 5.708 -5.220 1.00 92.81 95 GLU A N 1
ATOM 789 C CA . GLU A 1 95 ? 11.820 6.070 -4.706 1.00 92.81 95 GLU A CA 1
ATOM 790 C C . GLU A 1 95 ? 10.752 6.061 -5.797 1.00 92.81 95 GLU A C 1
ATOM 792 O O . GLU A 1 95 ? 9.586 5.802 -5.511 1.00 92.81 95 GLU A O 1
ATOM 797 N N . LEU A 1 96 ? 11.126 6.334 -7.052 1.00 93.12 96 LEU A N 1
ATOM 798 C CA . LEU A 1 96 ? 10.172 6.356 -8.157 1.00 93.12 96 LEU A CA 1
ATOM 799 C C . LEU A 1 96 ? 9.668 4.954 -8.517 1.00 93.12 96 LEU A C 1
ATOM 801 O O . LEU A 1 96 ? 8.541 4.835 -8.990 1.00 93.12 96 LEU A O 1
ATOM 805 N N . ILE A 1 97 ? 10.458 3.899 -8.281 1.00 94.81 97 ILE A N 1
ATOM 806 C CA . ILE A 1 97 ? 10.052 2.512 -8.572 1.00 94.81 97 ILE A CA 1
ATOM 807 C C . ILE A 1 97 ? 9.412 1.795 -7.386 1.00 94.81 97 ILE A C 1
ATOM 809 O O . ILE A 1 97 ? 8.743 0.784 -7.601 1.00 94.81 97 ILE A O 1
ATOM 813 N N . VAL A 1 98 ? 9.559 2.317 -6.162 1.00 96.81 98 VAL A N 1
ATOM 814 C CA . VAL A 1 98 ? 8.966 1.727 -4.947 1.00 96.81 98 VAL A CA 1
ATOM 815 C C . VAL A 1 98 ? 7.471 1.415 -5.117 1.00 96.81 98 VAL A C 1
ATOM 817 O O . VAL A 1 98 ? 7.081 0.300 -4.780 1.00 96.81 98 VAL A O 1
ATOM 820 N N . PRO A 1 99 ? 6.622 2.290 -5.699 1.00 97.25 99 PRO A N 1
ATOM 821 C CA . PRO A 1 99 ? 5.211 1.965 -5.909 1.00 97.25 99 PRO A CA 1
ATOM 822 C C . PRO A 1 99 ? 4.983 0.739 -6.798 1.00 97.25 99 PRO A C 1
ATOM 824 O O . PRO A 1 99 ? 4.096 -0.059 -6.513 1.00 97.25 99 PRO A O 1
ATOM 827 N N . ILE A 1 100 ? 5.784 0.562 -7.855 1.00 97.00 100 ILE A N 1
ATOM 828 C CA . ILE A 1 100 ? 5.667 -0.603 -8.744 1.00 97.00 100 ILE A CA 1
ATOM 829 C C . ILE A 1 100 ? 6.076 -1.864 -7.985 1.00 97.00 100 ILE A C 1
ATOM 831 O O . ILE A 1 100 ? 5.369 -2.866 -8.040 1.00 97.00 100 ILE A O 1
ATOM 835 N N . TRP A 1 101 ? 7.181 -1.800 -7.240 1.00 96.62 101 TRP A N 1
ATOM 836 C CA . TRP A 1 101 ? 7.649 -2.909 -6.410 1.00 96.62 101 TRP A CA 1
ATOM 837 C C . TRP A 1 101 ? 6.617 -3.337 -5.370 1.00 96.62 101 TRP A C 1
ATOM 839 O O . TRP A 1 101 ? 6.308 -4.523 -5.287 1.00 96.62 101 TRP A O 1
ATOM 849 N N . LEU A 1 102 ? 6.027 -2.386 -4.641 1.00 96.94 102 LEU A N 1
ATOM 850 C CA . LEU A 1 102 ? 4.986 -2.671 -3.655 1.00 96.94 102 LEU A CA 1
ATOM 851 C C . LEU A 1 102 ? 3.769 -3.344 -4.296 1.00 96.94 102 LEU A C 1
ATOM 853 O O . LEU A 1 102 ? 3.304 -4.357 -3.789 1.00 96.94 102 LEU A O 1
ATOM 857 N N . VAL A 1 103 ? 3.287 -2.833 -5.432 1.00 95.75 103 VAL A N 1
ATOM 858 C CA . VAL A 1 103 ? 2.131 -3.410 -6.137 1.00 95.75 103 VAL A CA 1
ATOM 859 C C . VAL A 1 103 ? 2.409 -4.830 -6.625 1.00 95.75 103 VAL A C 1
ATOM 861 O O . VAL A 1 103 ? 1.588 -5.721 -6.417 1.00 95.75 103 VAL A O 1
ATOM 864 N N . VAL A 1 104 ? 3.583 -5.067 -7.212 1.00 95.56 104 VAL A N 1
ATOM 865 C CA . VAL A 1 104 ? 4.003 -6.411 -7.630 1.00 95.56 104 VAL A CA 1
ATOM 866 C C . VAL A 1 104 ? 4.098 -7.348 -6.420 1.00 95.56 104 VAL A C 1
ATOM 868 O O . VAL A 1 104 ? 3.632 -8.485 -6.485 1.00 95.56 104 VAL A O 1
ATOM 871 N N . ALA A 1 105 ? 4.650 -6.870 -5.303 1.00 94.94 105 ALA A N 1
ATOM 872 C CA . ALA A 1 105 ? 4.753 -7.639 -4.070 1.00 94.94 105 ALA A CA 1
ATOM 873 C C . ALA A 1 105 ? 3.386 -7.931 -3.430 1.00 94.94 105 ALA A C 1
ATOM 875 O O . ALA A 1 105 ? 3.235 -8.985 -2.820 1.00 94.94 105 ALA A O 1
ATOM 876 N N . PHE A 1 106 ? 2.395 -7.045 -3.571 1.00 94.19 106 PHE A N 1
ATOM 877 C CA . PHE A 1 106 ? 1.033 -7.270 -3.077 1.00 94.19 106 PHE A CA 1
ATOM 878 C C . PHE A 1 106 ? 0.324 -8.416 -3.799 1.00 94.19 106 PHE A C 1
ATOM 880 O O . PHE A 1 106 ? -0.430 -9.150 -3.168 1.00 94.19 106 PHE A O 1
ATOM 887 N N . GLU A 1 107 ? 0.541 -8.565 -5.106 1.00 93.25 107 GLU A N 1
ATOM 888 C CA . GLU A 1 107 ? -0.212 -9.522 -5.924 1.00 93.25 107 GLU A CA 1
ATOM 889 C C . GLU A 1 107 ? 0.493 -10.873 -6.101 1.00 93.25 107 GLU A C 1
ATOM 891 O O . GLU A 1 107 ? -0.167 -11.882 -6.344 1.00 93.25 107 GLU A O 1
ATOM 896 N N . LYS A 1 108 ? 1.825 -10.918 -5.971 1.00 89.50 108 LYS A N 1
ATOM 897 C CA . LYS A 1 108 ? 2.621 -12.128 -6.210 1.00 89.50 108 LYS A CA 1
ATOM 898 C C . LYS A 1 108 ? 3.165 -12.699 -4.886 1.00 89.50 108 LYS A C 1
ATOM 900 O O . LYS A 1 108 ? 4.251 -12.310 -4.452 1.00 89.50 108 LYS A O 1
ATOM 905 N N . PRO A 1 109 ? 2.437 -13.616 -4.218 1.00 79.31 109 PRO A N 1
ATOM 906 C CA . PRO A 1 109 ? 2.904 -14.233 -2.980 1.00 79.31 109 PRO A CA 1
ATOM 907 C C . PRO A 1 109 ? 4.143 -15.107 -3.233 1.00 79.31 109 PRO A C 1
ATOM 909 O O . PRO A 1 109 ? 4.135 -15.942 -4.130 1.00 79.31 109 PRO A O 1
ATOM 912 N N . LYS A 1 110 ? 5.196 -14.903 -2.424 1.00 69.00 110 LYS A N 1
ATOM 913 C CA . LYS A 1 110 ? 6.421 -15.730 -2.313 1.00 69.00 110 LYS A CA 1
ATOM 914 C C . LYS A 1 110 ? 6.954 -16.297 -3.643 1.00 69.00 110 LYS A C 1
ATOM 916 O O . LYS A 1 110 ? 6.746 -17.464 -3.959 1.00 69.00 110 LYS A O 1
ATOM 921 N N . ALA A 1 111 ? 7.725 -15.488 -4.365 1.00 71.06 111 ALA A N 1
ATOM 922 C CA . ALA A 1 111 ? 8.540 -15.934 -5.494 1.00 71.06 111 ALA A CA 1
ATOM 923 C C . ALA A 1 111 ? 10.007 -15.557 -5.248 1.00 71.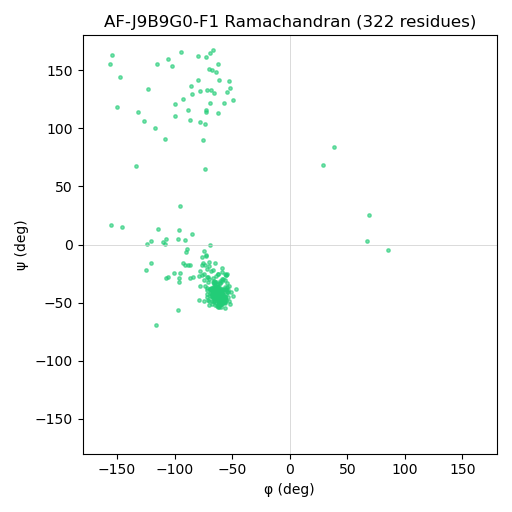06 111 ALA A C 1
ATOM 925 O O . ALA A 1 111 ? 10.264 -14.412 -4.880 1.00 71.06 111 ALA A O 1
ATOM 926 N N . ASP A 1 112 ? 10.945 -16.482 -5.470 1.00 76.62 112 ASP A N 1
ATOM 927 C CA . ASP A 1 112 ? 12.388 -16.254 -5.253 1.00 76.62 112 ASP A CA 1
ATOM 928 C C . ASP A 1 112 ? 12.886 -15.017 -6.000 1.00 76.62 112 ASP A C 1
ATOM 930 O O . ASP A 1 112 ? 13.542 -14.149 -5.440 1.00 76.62 112 ASP A O 1
ATOM 934 N N . GLU A 1 113 ? 12.411 -14.853 -7.227 1.00 83.38 113 GLU A N 1
ATOM 935 C CA . GLU A 1 113 ? 12.647 -13.674 -8.049 1.00 83.38 113 GLU A CA 1
ATOM 936 C C . GLU A 1 113 ? 12.264 -12.335 -7.388 1.00 83.38 113 GLU A C 1
ATOM 938 O O . GLU A 1 113 ? 12.889 -11.308 -7.652 1.00 83.38 113 GLU A O 1
ATOM 943 N N . LEU A 1 114 ? 11.221 -12.300 -6.551 1.00 88.12 114 LEU A N 1
ATOM 944 C CA . LEU A 1 114 ? 10.869 -11.070 -5.838 1.00 88.12 114 LEU A CA 1
ATOM 945 C C . LEU A 1 114 ? 11.867 -10.752 -4.737 1.00 88.12 114 LEU A C 1
ATOM 947 O O . LEU A 1 114 ? 12.028 -9.576 -4.413 1.00 88.12 114 LEU A O 1
ATOM 951 N N . ASN A 1 115 ? 12.527 -11.760 -4.169 1.00 89.00 115 ASN A N 1
ATOM 952 C CA . ASN A 1 115 ? 13.565 -11.532 -3.175 1.00 89.00 115 ASN A CA 1
ATOM 953 C C . ASN A 1 115 ? 14.773 -10.857 -3.836 1.00 89.00 115 ASN A C 1
ATOM 955 O O . ASN A 1 115 ? 15.200 -9.826 -3.326 1.00 89.00 115 ASN A O 1
ATOM 959 N N . ASP A 1 116 ? 15.198 -11.309 -5.021 1.00 88.06 116 ASP A N 1
ATOM 960 C CA . ASP A 1 116 ? 16.284 -10.673 -5.788 1.00 88.06 116 ASP A CA 1
ATOM 961 C C . ASP A 1 116 ? 15.952 -9.212 -6.152 1.00 88.06 116 ASP A C 1
ATOM 963 O O . ASP A 1 116 ? 16.760 -8.292 -5.980 1.00 88.06 116 ASP A O 1
ATOM 967 N N . ILE A 1 117 ? 14.718 -8.966 -6.616 1.00 91.25 117 ILE A N 1
ATOM 968 C CA . ILE A 1 117 ? 14.222 -7.609 -6.900 1.00 91.25 117 ILE A CA 1
ATOM 969 C C . ILE A 1 117 ? 14.241 -6.754 -5.626 1.00 91.25 117 ILE A C 1
ATOM 971 O O . ILE A 1 117 ? 14.703 -5.610 -5.648 1.00 91.25 117 ILE A O 1
ATOM 975 N N . SER A 1 118 ? 13.744 -7.298 -4.515 1.00 91.50 118 SER A N 1
ATOM 976 C CA . SER A 1 118 ? 13.658 -6.591 -3.236 1.00 91.50 118 SER A CA 1
ATOM 977 C C . SER A 1 118 ? 15.036 -6.269 -2.672 1.00 91.50 118 SER A C 1
ATOM 979 O O . SER A 1 118 ? 15.236 -5.168 -2.167 1.00 91.50 118 SER A O 1
ATOM 981 N N . GLU A 1 119 ? 15.998 -7.182 -2.791 1.00 88.88 119 GLU A N 1
ATOM 982 C CA . GLU A 1 119 ? 17.379 -6.966 -2.371 1.00 88.88 119 GLU A CA 1
ATOM 983 C C . GLU A 1 119 ? 18.012 -5.808 -3.152 1.00 88.88 119 GLU A C 1
ATOM 985 O O . GLU A 1 119 ? 18.546 -4.867 -2.555 1.00 88.88 119 GLU A O 1
ATOM 990 N N . SER A 1 120 ? 17.872 -5.817 -4.482 1.00 89.00 120 SER A N 1
ATOM 991 C CA . SER A 1 120 ? 18.379 -4.752 -5.352 1.00 89.00 120 SER A CA 1
ATOM 992 C C . SER A 1 120 ? 17.764 -3.387 -5.015 1.00 89.00 120 SER A C 1
ATOM 994 O O . SER A 1 120 ? 18.472 -2.378 -4.893 1.00 89.00 120 SER A O 1
ATOM 996 N N . ILE A 1 121 ? 16.450 -3.335 -4.785 1.00 91.94 121 ILE A N 1
ATOM 997 C CA . ILE A 1 121 ? 15.753 -2.103 -4.392 1.00 91.94 121 ILE A CA 1
ATOM 998 C C . ILE A 1 121 ? 16.198 -1.642 -3.000 1.00 91.94 121 ILE A C 1
ATOM 1000 O O . ILE A 1 121 ? 16.525 -0.468 -2.825 1.00 91.94 121 ILE A O 1
ATOM 1004 N N . CYS A 1 122 ? 16.287 -2.540 -2.016 1.00 90.50 122 CYS A N 1
ATOM 1005 C CA . CYS A 1 122 ? 16.743 -2.220 -0.663 1.00 90.50 122 CYS A CA 1
ATOM 1006 C C . CYS A 1 122 ? 18.188 -1.706 -0.641 1.00 90.50 122 CYS A C 1
ATOM 1008 O O . CYS A 1 122 ? 18.473 -0.727 0.054 1.00 90.50 122 CYS A O 1
ATOM 1010 N N . LYS A 1 123 ? 19.095 -2.291 -1.436 1.00 88.69 123 LYS A N 1
ATOM 1011 C CA . LYS A 1 123 ? 20.471 -1.792 -1.613 1.00 88.69 123 LYS A CA 1
ATOM 1012 C C . LYS A 1 123 ? 20.464 -0.326 -2.057 1.00 88.69 123 LYS A C 1
ATOM 1014 O O . LYS A 1 123 ? 21.150 0.504 -1.456 1.00 88.69 123 LYS A O 1
ATOM 1019 N N . ASN A 1 124 ? 19.646 0.011 -3.052 1.00 89.50 124 ASN A N 1
ATOM 1020 C CA . ASN A 1 124 ? 19.533 1.375 -3.571 1.00 89.50 124 ASN A CA 1
ATOM 1021 C C . ASN A 1 124 ? 18.818 2.328 -2.595 1.00 89.50 124 ASN A C 1
ATOM 1023 O O . ASN A 1 124 ? 19.251 3.471 -2.425 1.00 89.50 124 ASN A O 1
ATOM 1027 N N . LEU A 1 125 ? 17.792 1.857 -1.878 1.00 91.00 125 LEU A N 1
ATOM 1028 C CA . LEU A 1 125 ? 17.114 2.628 -0.829 1.00 91.00 125 LEU A CA 1
ATOM 1029 C C . LEU A 1 125 ? 18.078 3.017 0.285 1.00 91.00 125 LEU A C 1
ATOM 1031 O O . LEU A 1 125 ? 18.070 4.166 0.706 1.00 91.00 125 LEU A O 1
ATOM 1035 N N . ARG A 1 126 ? 18.980 2.125 0.708 1.00 89.50 126 ARG A N 1
ATOM 1036 C CA . ARG A 1 126 ? 20.013 2.457 1.706 1.00 89.50 126 ARG A CA 1
ATOM 1037 C C . ARG A 1 126 ? 20.914 3.600 1.246 1.00 89.50 126 ARG A C 1
ATOM 1039 O O . ARG A 1 126 ? 21.256 4.471 2.045 1.00 89.50 126 ARG A O 1
ATOM 1046 N N . VAL A 1 127 ? 21.312 3.604 -0.027 1.00 89.00 127 VAL A N 1
ATOM 1047 C CA . VAL A 1 127 ? 22.117 4.694 -0.598 1.00 89.00 127 VAL A CA 1
ATOM 1048 C C . VAL A 1 127 ? 21.325 5.999 -0.579 1.00 89.00 127 VAL A C 1
ATOM 1050 O O . VAL A 1 127 ? 21.854 7.025 -0.150 1.00 89.00 127 VAL A O 1
ATOM 1053 N N . SER A 1 128 ? 20.058 5.965 -0.989 1.00 89.62 128 SER A N 1
ATOM 1054 C CA . SER A 1 128 ? 19.202 7.150 -0.981 1.00 89.62 128 SER A CA 1
ATOM 1055 C C . SER A 1 128 ? 18.917 7.673 0.429 1.00 89.62 128 SER A C 1
ATOM 1057 O O . SER A 1 128 ? 19.059 8.865 0.694 1.00 89.62 128 SER A O 1
ATOM 1059 N N . PHE A 1 129 ? 18.609 6.789 1.372 1.00 90.94 129 PHE A N 1
ATOM 1060 C CA . PHE A 1 129 ? 18.391 7.125 2.775 1.00 90.94 129 PHE A CA 1
ATOM 1061 C C . PHE A 1 129 ? 19.611 7.821 3.379 1.00 90.94 129 PHE A C 1
ATOM 1063 O O . PHE A 1 129 ? 19.456 8.871 3.997 1.00 90.94 129 PHE A O 1
ATOM 1070 N N . ARG A 1 130 ? 20.830 7.325 3.119 1.00 89.44 130 ARG A N 1
ATOM 1071 C CA . ARG A 1 130 ? 22.069 8.005 3.547 1.00 89.44 130 ARG A CA 1
ATOM 1072 C C . ARG A 1 130 ? 22.198 9.399 2.942 1.00 89.44 130 ARG A C 1
ATOM 1074 O O . ARG A 1 130 ? 22.513 10.338 3.664 1.00 89.44 130 ARG A O 1
ATOM 1081 N N . LYS A 1 131 ? 21.932 9.545 1.639 1.00 89.75 131 LYS A N 1
ATOM 1082 C CA . LYS A 1 131 ? 21.976 10.849 0.949 1.00 89.75 131 LYS A CA 1
ATOM 1083 C C . LYS A 1 131 ? 20.976 11.854 1.525 1.00 89.75 131 LYS A C 1
ATOM 1085 O O . LYS A 1 131 ? 21.261 13.044 1.526 1.00 89.75 131 LYS A O 1
ATOM 1090 N N . ASN A 1 132 ? 19.841 11.375 2.031 1.00 89.19 132 ASN A N 1
ATOM 1091 C CA . AS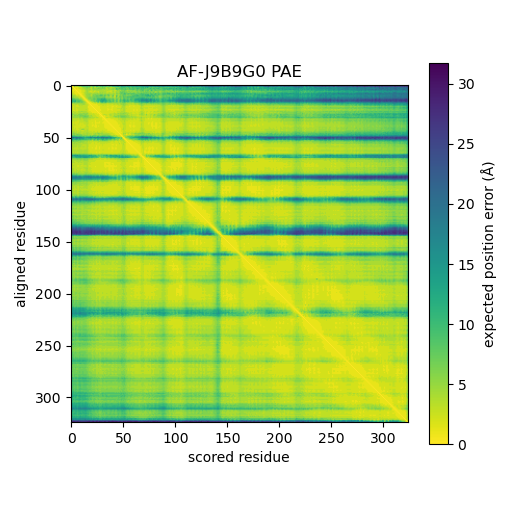N A 1 132 ? 18.788 12.196 2.631 1.00 89.19 132 ASN A CA 1
ATOM 1092 C C . ASN A 1 132 ? 18.877 12.286 4.169 1.00 89.19 132 ASN A C 1
ATOM 1094 O O . ASN A 1 132 ? 17.933 12.754 4.805 1.00 89.19 132 ASN A O 1
ATOM 1098 N N . GLY A 1 133 ? 19.993 11.848 4.769 1.00 88.56 133 GLY A N 1
ATOM 1099 C CA . GLY A 1 133 ? 20.246 11.970 6.208 1.00 88.56 133 GLY A CA 1
ATOM 1100 C C . GLY A 1 133 ? 19.347 11.103 7.094 1.00 88.56 133 GLY A C 1
ATOM 1101 O O . GLY A 1 133 ? 19.105 11.463 8.242 1.00 88.56 133 GLY A O 1
ATOM 1102 N N . LEU A 1 134 ? 18.823 9.991 6.574 1.00 89.19 134 LEU A N 1
ATOM 1103 C CA . LEU A 1 134 ? 17.942 9.092 7.320 1.00 89.19 134 LEU A CA 1
ATOM 1104 C C . LEU A 1 134 ? 18.739 8.068 8.128 1.00 89.19 134 LEU A C 1
ATOM 1106 O O . LEU A 1 134 ? 19.681 7.453 7.620 1.00 89.19 134 LEU A O 1
ATOM 1110 N N . TYR A 1 135 ? 18.316 7.845 9.370 1.00 84.00 135 TYR A N 1
ATOM 1111 C CA . TYR A 1 135 ? 18.844 6.795 10.231 1.00 84.00 135 TYR A CA 1
ATOM 1112 C C . TYR A 1 135 ? 18.127 5.472 9.959 1.00 84.00 135 TYR A C 1
ATOM 1114 O O . TYR A 1 135 ? 16.899 5.408 9.971 1.00 84.00 135 TYR A O 1
ATOM 1122 N N . PHE A 1 136 ? 18.879 4.398 9.742 1.00 82.69 136 PHE A N 1
ATOM 1123 C CA . PHE A 1 136 ? 18.310 3.071 9.543 1.00 82.69 136 PHE A CA 1
ATOM 1124 C C . PHE A 1 136 ? 19.225 1.991 10.101 1.00 82.69 136 PHE A C 1
ATOM 1126 O O . PHE A 1 136 ? 20.452 2.079 10.013 1.00 82.69 136 PHE A O 1
ATOM 1133 N N . GLU A 1 137 ? 18.607 0.952 10.651 1.00 76.56 137 GLU A N 1
ATOM 1134 C CA . GLU A 1 137 ? 19.310 -0.252 11.075 1.00 76.56 137 GLU A CA 1
ATOM 1135 C C . GLU A 1 137 ? 19.866 -0.997 9.857 1.00 76.56 137 GLU A C 1
ATOM 1137 O O . GLU A 1 137 ? 19.322 -0.930 8.747 1.00 76.56 137 GLU A O 1
ATOM 1142 N N . ALA A 1 138 ? 20.985 -1.693 10.058 1.00 68.62 138 ALA A N 1
ATOM 1143 C CA . ALA A 1 138 ? 21.608 -2.473 9.004 1.00 68.62 138 ALA A CA 1
ATOM 1144 C C . ALA A 1 138 ? 20.652 -3.584 8.546 1.00 68.62 138 ALA A C 1
ATOM 1146 O O . ALA A 1 138 ? 20.360 -4.517 9.284 1.00 68.62 138 ALA A O 1
ATOM 1147 N N . PHE A 1 139 ? 20.182 -3.481 7.307 1.00 64.69 139 PHE A N 1
ATOM 1148 C CA . PHE A 1 139 ? 19.448 -4.548 6.644 1.00 64.69 139 PHE A CA 1
ATOM 1149 C C . PHE A 1 139 ? 20.424 -5.679 6.280 1.00 64.69 139 PHE A C 1
ATOM 1151 O O . PHE A 1 139 ? 21.347 -5.440 5.490 1.00 64.69 139 PHE A O 1
ATOM 1158 N N . SER A 1 140 ? 20.260 -6.875 6.862 1.00 59.53 140 SER A N 1
ATOM 1159 C CA . SER A 1 140 ? 21.025 -8.062 6.457 1.00 59.53 140 SER A CA 1
ATOM 1160 C C . SER A 1 140 ? 20.424 -8.625 5.169 1.00 59.53 140 SER A C 1
ATOM 1162 O O . SER A 1 140 ? 19.348 -9.221 5.193 1.00 59.53 140 SER A O 1
ATOM 1164 N N . ALA A 1 141 ? 21.109 -8.406 4.048 1.00 55.09 141 ALA A N 1
ATOM 1165 C CA . ALA A 1 141 ? 20.675 -8.881 2.735 1.00 55.09 141 ALA A CA 1
ATOM 1166 C C . ALA A 1 141 ? 20.637 -10.421 2.649 1.00 55.09 141 ALA A C 1
ATOM 1168 O O . ALA A 1 141 ? 19.796 -10.975 1.951 1.00 55.09 141 ALA A O 1
ATOM 1169 N N . ASP A 1 142 ? 21.458 -11.106 3.449 1.00 51.00 142 ASP A N 1
ATOM 1170 C CA . ASP A 1 142 ? 21.749 -12.542 3.327 1.00 51.00 142 ASP A CA 1
ATOM 1171 C C . ASP A 1 142 ? 20.581 -13.498 3.673 1.00 51.00 142 ASP A C 1
ATOM 1173 O O . ASP A 1 142 ? 20.738 -14.716 3.608 1.00 51.00 142 ASP A O 1
ATOM 1177 N N . SER A 1 143 ? 19.405 -12.991 4.065 1.00 50.91 143 SER A N 1
ATOM 1178 C CA . SER A 1 143 ? 18.237 -13.826 4.414 1.00 50.91 143 SER A CA 1
ATOM 1179 C C . SER A 1 143 ? 16.876 -13.136 4.253 1.00 50.91 143 SER A C 1
ATOM 1181 O O . SER A 1 143 ? 15.867 -13.572 4.818 1.00 50.91 143 SER A O 1
ATOM 1183 N N . SER A 1 144 ? 16.813 -12.026 3.516 1.00 62.59 144 SER A N 1
ATOM 1184 C CA . SER A 1 144 ? 15.629 -11.171 3.565 1.00 62.59 144 SER A CA 1
ATOM 1185 C C . SER A 1 144 ? 14.548 -11.580 2.565 1.00 62.59 144 SER A C 1
ATOM 1187 O O . SER A 1 144 ? 14.722 -11.480 1.353 1.00 62.59 144 SER A O 1
ATOM 1189 N N . SER A 1 145 ? 13.390 -11.998 3.078 1.00 85.06 145 SER A N 1
ATOM 1190 C CA . SER A 1 145 ? 12.183 -12.125 2.257 1.00 85.06 145 SER A CA 1
ATOM 1191 C C . SER A 1 145 ? 11.647 -10.746 1.861 1.00 85.06 145 SER A C 1
ATOM 1193 O O . SER A 1 145 ? 11.746 -9.789 2.630 1.00 85.06 145 SER A O 1
ATOM 1195 N N . THR A 1 146 ? 10.980 -10.664 0.708 1.00 89.94 146 THR A N 1
ATOM 1196 C CA . THR A 1 146 ? 10.294 -9.446 0.222 1.00 89.94 146 THR A CA 1
ATOM 1197 C C . THR A 1 146 ? 9.429 -8.764 1.297 1.00 89.94 146 THR A C 1
ATOM 1199 O O . THR A 1 146 ? 9.400 -7.540 1.404 1.00 89.94 146 THR A O 1
ATOM 1202 N N . ILE A 1 147 ? 8.747 -9.543 2.146 1.00 90.50 147 ILE A N 1
ATOM 1203 C CA . ILE A 1 147 ? 7.907 -9.010 3.232 1.00 90.50 147 ILE A CA 1
ATOM 1204 C C . ILE A 1 147 ? 8.755 -8.271 4.277 1.00 90.50 147 ILE A C 1
ATOM 1206 O O . ILE A 1 147 ? 8.385 -7.179 4.711 1.00 90.50 147 ILE A O 1
ATOM 1210 N N . LEU A 1 148 ? 9.908 -8.830 4.659 1.00 89.75 148 LEU A N 1
ATOM 1211 C CA . LEU A 1 148 ? 10.828 -8.194 5.606 1.00 89.75 148 LEU A CA 1
ATOM 1212 C C . LEU A 1 148 ? 11.435 -6.915 5.021 1.00 89.75 148 LEU A C 1
ATOM 1214 O O . LEU A 1 148 ? 11.544 -5.921 5.737 1.00 89.75 148 LEU A O 1
ATOM 1218 N N . SER A 1 149 ? 11.752 -6.905 3.725 1.00 91.75 149 SER A N 1
ATOM 1219 C CA . SER A 1 149 ? 12.205 -5.709 3.001 1.00 91.75 149 SER A CA 1
ATOM 1220 C C . SER A 1 149 ? 11.184 -4.572 3.069 1.00 91.75 149 SER A C 1
ATOM 1222 O O . SER A 1 149 ? 11.534 -3.428 3.365 1.00 91.75 149 SER A O 1
ATOM 1224 N N . ILE A 1 150 ? 9.905 -4.883 2.840 1.00 94.12 150 ILE A N 1
ATOM 1225 C CA . ILE A 1 150 ? 8.821 -3.893 2.883 1.00 94.12 150 ILE A CA 1
ATOM 1226 C C . ILE A 1 150 ? 8.572 -3.408 4.314 1.00 94.12 150 ILE A C 1
ATOM 1228 O O . ILE A 1 150 ? 8.409 -2.208 4.541 1.00 94.12 150 ILE A O 1
ATOM 1232 N N . ARG A 1 151 ? 8.597 -4.316 5.296 1.00 93.50 151 ARG A N 1
ATOM 1233 C CA . ARG A 1 151 ? 8.511 -3.942 6.711 1.00 93.50 151 ARG A CA 1
ATOM 1234 C C . ARG A 1 151 ? 9.641 -2.983 7.094 1.00 93.50 151 ARG A C 1
ATOM 1236 O O . ARG A 1 151 ? 9.365 -1.936 7.672 1.00 93.50 151 ARG A O 1
ATOM 1243 N N . TRP A 1 152 ? 10.882 -3.305 6.726 1.00 92.81 152 TRP A N 1
ATOM 1244 C CA . TRP A 1 152 ? 12.055 -2.465 6.982 1.00 92.81 152 TRP A CA 1
ATOM 1245 C C . TRP A 1 152 ? 11.928 -1.075 6.344 1.00 92.81 152 TRP A C 1
ATOM 1247 O O . TRP A 1 152 ? 12.251 -0.079 6.997 1.00 92.81 152 TRP A O 1
ATOM 1257 N N . LEU A 1 153 ? 11.415 -0.984 5.109 1.00 94.12 153 LEU A N 1
ATOM 1258 C CA . LEU A 1 153 ? 11.138 0.295 4.449 1.00 94.12 153 LEU A CA 1
ATOM 1259 C C . LEU A 1 153 ? 10.194 1.156 5.298 1.00 94.12 153 LEU A C 1
ATOM 1261 O O . LEU A 1 153 ? 10.524 2.301 5.616 1.00 94.12 153 LEU A O 1
ATOM 1265 N N . PHE A 1 154 ? 9.028 0.622 5.668 1.00 94.88 154 PHE A N 1
ATOM 1266 C CA . PHE A 1 154 ? 8.032 1.408 6.395 1.00 94.88 154 PHE A CA 1
ATOM 1267 C C . PHE A 1 154 ? 8.473 1.741 7.819 1.00 94.88 154 PHE A C 1
ATOM 1269 O O . PHE A 1 154 ? 8.277 2.870 8.265 1.00 94.88 154 PHE A O 1
ATOM 1276 N N . GLU A 1 155 ? 9.134 0.815 8.510 1.00 93.00 155 GLU A N 1
ATOM 1277 C CA . GLU A 1 155 ? 9.693 1.069 9.837 1.00 93.00 155 GLU A CA 1
ATOM 1278 C C . GLU A 1 155 ? 10.757 2.176 9.801 1.00 93.00 155 GLU A C 1
ATOM 1280 O O . GLU A 1 155 ? 10.739 3.086 10.632 1.00 93.00 155 GLU A O 1
ATOM 1285 N N . THR A 1 156 ? 11.641 2.154 8.799 1.00 91.38 156 THR A N 1
ATOM 1286 C CA . THR A 1 156 ? 12.649 3.204 8.594 1.00 91.38 156 THR A CA 1
ATOM 1287 C C . THR A 1 156 ? 11.992 4.559 8.333 1.00 91.38 156 THR A C 1
ATOM 1289 O O . THR A 1 156 ? 12.372 5.559 8.944 1.00 91.38 156 THR A O 1
ATOM 1292 N N . VAL A 1 157 ? 10.980 4.599 7.463 1.00 90.25 157 VAL A N 1
ATOM 1293 C CA . VAL A 1 157 ? 10.185 5.805 7.187 1.00 90.25 157 VAL A CA 1
ATOM 1294 C C . VAL A 1 157 ? 9.558 6.354 8.470 1.00 90.25 157 VAL A C 1
ATOM 1296 O O . VAL A 1 157 ? 9.669 7.547 8.745 1.00 90.25 157 VAL A O 1
ATOM 1299 N N . SER A 1 158 ? 8.967 5.485 9.288 1.00 91.62 158 SER A N 1
ATOM 1300 C CA . SER A 1 158 ? 8.317 5.859 10.546 1.00 91.62 158 SER A CA 1
ATOM 1301 C C . SER A 1 158 ? 9.292 6.479 11.546 1.00 91.62 158 SER A C 1
ATOM 1303 O O . SER A 1 158 ? 9.060 7.585 12.036 1.00 91.62 158 SER A O 1
ATOM 1305 N N . LYS A 1 159 ? 10.440 5.821 11.781 1.00 91.31 159 LYS A N 1
ATOM 1306 C CA . LYS A 1 159 ? 11.473 6.272 12.735 1.00 91.31 159 LYS A CA 1
ATOM 1307 C C . LYS A 1 159 ? 12.035 7.661 12.406 1.00 91.31 159 LYS A C 1
ATOM 1309 O O . LYS A 1 159 ? 12.523 8.347 13.298 1.00 91.31 159 LYS A O 1
ATOM 1314 N N . ASN A 1 160 ? 11.953 8.088 11.146 1.00 90.31 160 ASN A N 1
ATOM 1315 C CA . ASN A 1 160 ? 12.515 9.354 10.675 1.00 90.31 160 ASN A CA 1
ATOM 1316 C C . ASN A 1 160 ? 11.453 10.411 10.310 1.00 90.31 160 ASN A C 1
ATOM 1318 O O . ASN A 1 160 ? 11.807 11.499 9.853 1.00 90.31 160 ASN A O 1
ATOM 1322 N N . ALA A 1 161 ? 10.159 10.122 10.482 1.00 84.12 161 ALA A N 1
ATOM 1323 C CA . ALA A 1 161 ? 9.092 10.959 9.938 1.00 84.12 161 ALA A CA 1
ATOM 1324 C C . ALA A 1 161 ? 9.099 12.396 10.487 1.00 84.12 161 ALA A C 1
ATOM 1326 O O . ALA A 1 161 ? 8.943 13.340 9.721 1.00 84.12 161 ALA A O 1
ATOM 1327 N N . ASN A 1 162 ? 9.343 12.586 11.786 1.00 75.62 162 ASN A N 1
ATOM 1328 C CA . ASN A 1 162 ? 9.158 13.878 12.467 1.00 75.62 162 ASN A CA 1
ATOM 1329 C C . ASN A 1 162 ? 10.088 15.010 11.995 1.00 75.62 162 ASN A C 1
ATOM 1331 O O . ASN A 1 162 ? 9.826 16.172 12.294 1.00 75.62 162 ASN A O 1
ATOM 1335 N N . SER A 1 163 ? 11.170 14.700 11.280 1.00 66.12 163 SER A N 1
ATOM 1336 C CA . SER A 1 163 ? 12.215 15.671 10.936 1.00 66.12 163 SER A CA 1
ATOM 1337 C C . SER A 1 163 ? 12.492 15.789 9.439 1.00 66.12 163 SER A C 1
ATOM 1339 O O . SER A 1 163 ? 13.353 16.579 9.053 1.00 66.12 163 SER A O 1
ATOM 1341 N N . ASN A 1 164 ? 11.786 15.040 8.580 1.00 80.19 164 ASN A N 1
ATOM 1342 C CA . ASN A 1 164 ? 12.172 14.946 7.176 1.00 80.19 164 ASN A CA 1
ATOM 1343 C C . ASN A 1 164 ? 11.013 15.147 6.181 1.00 80.19 164 ASN A C 1
ATOM 1345 O O . ASN A 1 164 ? 10.101 14.325 6.049 1.00 80.19 164 ASN A O 1
ATOM 1349 N N . LYS A 1 165 ? 11.089 16.246 5.417 1.00 86.81 165 LYS A N 1
ATOM 1350 C CA . LYS A 1 165 ? 10.151 16.582 4.332 1.00 86.81 165 LYS A CA 1
ATOM 1351 C C . LYS A 1 165 ? 10.163 15.538 3.213 1.00 86.81 165 LYS A C 1
ATOM 1353 O O . LYS A 1 165 ? 9.111 15.210 2.673 1.00 86.81 165 LYS A O 1
ATOM 1358 N N . TRP A 1 166 ? 11.334 14.984 2.905 1.00 89.44 166 TRP A N 1
ATOM 1359 C CA . TRP A 1 166 ? 11.504 13.976 1.862 1.00 89.44 166 TRP A CA 1
ATOM 1360 C C . TRP A 1 166 ? 10.654 12.734 2.138 1.00 89.44 166 TRP A C 1
ATOM 1362 O O . TRP A 1 166 ? 10.046 12.184 1.223 1.00 89.44 166 TRP A O 1
ATOM 1372 N N . ILE A 1 167 ? 10.558 12.315 3.404 1.00 89.38 167 ILE A N 1
ATOM 1373 C CA . ILE A 1 167 ? 9.743 11.158 3.792 1.00 89.38 167 ILE A CA 1
ATOM 1374 C C . ILE A 1 167 ? 8.274 11.425 3.506 1.00 89.38 167 ILE A C 1
ATOM 1376 O O . ILE A 1 167 ? 7.624 10.613 2.853 1.00 89.38 167 ILE A O 1
ATOM 1380 N N . HIS A 1 168 ? 7.771 12.572 3.962 1.00 87.50 168 HIS A N 1
ATOM 1381 C CA . HIS A 1 168 ? 6.380 12.957 3.766 1.00 87.50 168 HIS A CA 1
ATOM 1382 C C . HIS A 1 168 ? 6.014 13.045 2.282 1.00 87.50 168 HIS A C 1
ATOM 1384 O O . HIS A 1 168 ? 4.970 12.541 1.878 1.00 87.50 168 HIS A O 1
ATOM 1390 N N . GLU A 1 169 ? 6.879 13.633 1.452 1.00 89.88 169 GLU A N 1
ATOM 1391 C CA . GLU A 1 169 ? 6.648 13.730 0.007 1.00 89.88 169 GLU A CA 1
ATOM 1392 C C . GLU A 1 169 ? 6.594 12.348 -0.661 1.00 89.88 169 GLU A C 1
ATOM 1394 O O . GLU A 1 169 ? 5.673 12.070 -1.434 1.00 89.88 169 GLU A O 1
ATOM 1399 N N . ASN A 1 170 ? 7.535 11.459 -0.330 1.00 92.94 170 ASN A N 1
ATOM 1400 C CA . ASN A 1 170 ? 7.601 10.132 -0.935 1.00 92.94 170 ASN A CA 1
ATOM 1401 C C . ASN A 1 170 ? 6.472 9.216 -0.460 1.00 92.94 170 ASN A C 1
ATOM 1403 O O . ASN A 1 170 ? 5.784 8.637 -1.295 1.00 92.94 170 ASN A O 1
ATOM 1407 N N . ILE A 1 171 ? 6.207 9.121 0.847 1.00 93.62 171 ILE A N 1
ATOM 1408 C CA . ILE A 1 171 ? 5.167 8.221 1.371 1.00 93.62 171 ILE A CA 1
ATOM 1409 C C . ILE A 1 171 ? 3.769 8.620 0.890 1.00 93.62 171 ILE A C 1
ATOM 1411 O O . ILE A 1 171 ? 2.956 7.754 0.557 1.00 93.62 171 ILE A O 1
ATOM 1415 N N . MET A 1 172 ? 3.504 9.926 0.774 1.00 91.12 172 MET A N 1
ATOM 1416 C CA . MET A 1 172 ? 2.269 10.441 0.190 1.00 91.12 172 MET A CA 1
ATOM 1417 C C . MET A 1 172 ? 2.169 10.094 -1.294 1.00 91.12 172 MET A C 1
ATOM 1419 O O . MET A 1 172 ? 1.142 9.568 -1.725 1.00 91.12 172 MET A O 1
ATOM 1423 N N . SER A 1 173 ? 3.235 10.344 -2.064 1.00 92.50 173 SER A N 1
ATOM 1424 C CA . SER A 1 173 ? 3.266 10.040 -3.497 1.00 92.50 173 SER A CA 1
ATOM 1425 C C . SER A 1 173 ? 3.093 8.547 -3.767 1.00 92.50 173 SER A C 1
ATOM 1427 O O . SER A 1 173 ? 2.328 8.174 -4.657 1.00 92.50 173 SER A O 1
ATOM 1429 N N . TRP A 1 174 ? 3.753 7.690 -2.987 1.00 95.75 174 TRP A N 1
ATOM 1430 C CA . TRP A 1 174 ? 3.590 6.245 -3.083 1.00 95.75 174 TRP A CA 1
ATOM 1431 C C . TRP A 1 174 ? 2.148 5.862 -2.788 1.00 95.75 174 TRP A C 1
ATOM 1433 O O . TRP A 1 174 ? 1.504 5.239 -3.625 1.00 95.75 174 TRP A O 1
ATOM 1443 N N . SER A 1 175 ? 1.603 6.313 -1.658 1.00 94.88 175 SER A N 1
ATOM 1444 C CA . SER A 1 175 ? 0.243 5.972 -1.237 1.00 94.88 175 SER A CA 1
ATOM 1445 C C . SER A 1 175 ? -0.813 6.346 -2.277 1.00 94.88 175 SER A C 1
ATOM 1447 O O . SER A 1 175 ? -1.736 5.573 -2.511 1.00 94.88 175 SER A O 1
ATOM 1449 N N . GLU A 1 176 ? -0.679 7.494 -2.944 1.00 93.12 176 GLU A N 1
ATOM 1450 C CA . GLU A 1 176 ? -1.592 7.892 -4.021 1.00 93.12 176 GLU A CA 1
ATOM 1451 C C . GLU A 1 176 ? -1.574 6.924 -5.212 1.00 93.12 176 GLU A C 1
ATOM 1453 O O . GLU A 1 176 ? -2.637 6.617 -5.757 1.00 93.12 176 GLU A O 1
ATOM 1458 N N . LEU A 1 177 ? -0.396 6.415 -5.580 1.00 95.38 177 LEU A N 1
ATOM 1459 C CA . LEU A 1 177 ? -0.213 5.477 -6.690 1.00 95.38 177 LEU A CA 1
ATOM 1460 C C . LEU A 1 177 ? -0.687 4.055 -6.361 1.00 95.38 177 LEU A C 1
ATOM 1462 O O . LEU A 1 177 ? -1.064 3.322 -7.273 1.00 95.38 177 LEU A O 1
ATOM 1466 N N . LEU A 1 178 ? -0.702 3.664 -5.083 1.00 95.38 178 LEU A N 1
ATOM 1467 C CA . LEU A 1 178 ? -1.113 2.318 -4.668 1.00 95.38 178 LEU A CA 1
ATOM 1468 C C . LEU A 1 178 ? -2.633 2.108 -4.699 1.00 95.38 178 LEU A C 1
ATOM 1470 O O . LEU A 1 178 ? -3.075 0.976 -4.867 1.00 95.38 178 LEU A O 1
ATOM 1474 N N . VAL A 1 179 ? -3.448 3.162 -4.550 1.00 92.38 179 VAL A N 1
ATOM 1475 C CA . VAL A 1 179 ? -4.914 3.035 -4.382 1.00 92.38 179 VAL A CA 1
ATOM 1476 C C . VAL A 1 179 ? -5.575 2.259 -5.524 1.00 92.38 179 VAL A C 1
ATOM 1478 O O . VAL A 1 179 ? -6.367 1.353 -5.276 1.00 92.38 179 VAL A O 1
ATOM 1481 N N . ALA A 1 180 ? -5.272 2.626 -6.769 1.00 90.38 180 ALA A N 1
ATOM 1482 C CA . ALA A 1 180 ? -5.916 2.053 -7.947 1.00 90.38 180 ALA A CA 1
ATOM 1483 C C . ALA A 1 180 ? -5.558 0.566 -8.158 1.00 90.38 180 ALA A C 1
ATOM 1485 O O . ALA A 1 180 ? -6.475 -0.253 -8.264 1.00 90.38 180 ALA A O 1
ATOM 1486 N N . PRO A 1 181 ? -4.268 0.172 -8.167 1.00 93.12 181 PRO A N 1
ATOM 1487 C CA . PRO A 1 181 ? -3.891 -1.238 -8.235 1.00 93.12 181 PRO A CA 1
ATOM 1488 C C . PRO A 1 181 ? -4.435 -2.052 -7.059 1.00 93.12 181 PRO A C 1
ATOM 1490 O O . PRO A 1 181 ? -4.953 -3.144 -7.272 1.00 93.12 181 PRO A O 1
ATOM 1493 N N . LEU A 1 182 ? -4.405 -1.505 -5.837 1.00 93.81 182 LEU A N 1
ATOM 1494 C CA . LEU A 1 182 ? -4.943 -2.183 -4.654 1.00 93.81 182 LEU A CA 1
ATOM 1495 C C . LEU A 1 182 ? -6.432 -2.495 -4.788 1.00 93.81 182 LEU A C 1
ATOM 1497 O O . LEU A 1 182 ? -6.840 -3.603 -4.456 1.00 93.81 182 LEU A O 1
ATOM 1501 N N . TYR A 1 183 ? -7.245 -1.560 -5.289 1.00 92.44 183 TYR A N 1
ATOM 1502 C CA . TYR A 1 183 ? -8.661 -1.838 -5.544 1.00 92.44 183 TYR A CA 1
ATOM 1503 C C . TYR A 1 183 ? -8.826 -3.044 -6.474 1.00 92.44 183 TYR A C 1
ATOM 1505 O O . TYR A 1 183 ? -9.575 -3.968 -6.163 1.00 92.44 183 TYR A O 1
ATOM 1513 N N . ARG A 1 184 ? -8.071 -3.085 -7.577 1.00 91.06 184 ARG A N 1
ATOM 1514 C CA . ARG A 1 184 ? -8.135 -4.193 -8.532 1.00 91.06 184 ARG A CA 1
ATOM 1515 C C . ARG A 1 184 ? -7.687 -5.525 -7.929 1.00 91.06 184 ARG A C 1
ATOM 1517 O O . ARG A 1 184 ? -8.370 -6.520 -8.157 1.00 91.06 184 ARG A O 1
ATOM 1524 N N . ILE A 1 185 ? -6.587 -5.541 -7.177 1.00 92.75 185 ILE A N 1
ATOM 1525 C CA . ILE A 1 185 ? -6.076 -6.748 -6.509 1.00 92.75 185 ILE A CA 1
ATOM 1526 C C . ILE A 1 185 ? -7.116 -7.257 -5.508 1.00 92.75 185 ILE A C 1
ATOM 1528 O O . ILE A 1 185 ? -7.564 -8.394 -5.596 1.00 92.75 185 ILE A O 1
ATOM 1532 N N . LEU A 1 186 ? -7.568 -6.400 -4.592 1.00 93.25 186 LEU A N 1
ATOM 1533 C CA . LEU A 1 186 ? -8.455 -6.802 -3.500 1.00 93.25 186 LEU A CA 1
ATOM 1534 C C . LEU A 1 186 ? -9.835 -7.262 -3.986 1.00 93.25 186 LEU A C 1
ATOM 1536 O O . LEU A 1 186 ? -10.441 -8.135 -3.364 1.00 93.25 186 LEU A O 1
ATOM 1540 N N . MET A 1 187 ? -10.351 -6.683 -5.074 1.00 90.19 187 MET A N 1
ATOM 1541 C CA . MET A 1 187 ? -11.674 -7.038 -5.594 1.00 90.19 187 MET A CA 1
ATOM 1542 C C . MET A 1 187 ? -11.667 -8.271 -6.504 1.00 90.19 187 MET A C 1
ATOM 1544 O O . MET A 1 187 ? -12.682 -8.958 -6.549 1.00 90.19 187 MET A O 1
ATOM 1548 N N . ASN A 1 188 ? -10.560 -8.563 -7.199 1.00 89.88 188 ASN A N 1
ATOM 1549 C CA . ASN A 1 188 ? -10.547 -9.572 -8.267 1.00 89.88 188 ASN A CA 1
ATOM 1550 C C . ASN A 1 188 ? -9.581 -10.744 -8.045 1.00 89.88 188 ASN A C 1
ATOM 1552 O O . ASN A 1 188 ? -9.687 -11.734 -8.764 1.00 89.88 188 ASN A O 1
ATOM 1556 N N . ALA A 1 189 ? -8.619 -10.638 -7.125 1.00 91.19 189 ALA A N 1
ATOM 1557 C CA . ALA A 1 189 ? -7.646 -11.702 -6.896 1.00 91.19 189 ALA A CA 1
ATOM 1558 C C . ALA A 1 189 ? -8.214 -12.840 -6.035 1.00 91.19 189 ALA A C 1
ATOM 1560 O O . ALA A 1 189 ? -9.205 -12.681 -5.317 1.00 91.19 189 ALA A O 1
ATOM 1561 N N . GLU A 1 190 ? -7.533 -13.985 -6.084 1.00 93.50 190 GLU A N 1
ATOM 1562 C CA . GLU A 1 190 ? -7.805 -15.127 -5.213 1.00 93.50 190 GLU A CA 1
ATOM 1563 C C . GLU A 1 190 ? -7.579 -14.782 -3.735 1.00 93.50 190 GLU A C 1
ATOM 1565 O O . GLU A 1 190 ? -6.799 -13.892 -3.382 1.00 93.50 190 GLU A O 1
ATOM 1570 N N . GLU A 1 191 ? -8.247 -15.518 -2.847 1.00 92.69 191 GLU A N 1
ATOM 1571 C CA . GLU A 1 191 ? -8.215 -15.260 -1.406 1.00 92.69 191 GLU A CA 1
ATOM 1572 C C . GLU A 1 191 ? -6.796 -15.287 -0.819 1.00 92.69 191 GLU A C 1
ATOM 1574 O O . GLU A 1 191 ? -6.458 -14.437 0.001 1.00 92.69 191 GLU A O 1
ATOM 1579 N N . THR A 1 192 ? -5.937 -16.198 -1.281 1.00 93.50 192 THR A N 1
ATOM 1580 C CA . THR A 1 192 ? -4.529 -16.297 -0.860 1.00 93.50 192 THR A CA 1
ATOM 1581 C C . THR A 1 192 ? -3.746 -15.019 -1.170 1.00 93.50 192 THR A C 1
ATOM 1583 O O . THR A 1 192 ? -3.011 -14.516 -0.317 1.00 93.50 192 THR A O 1
ATOM 1586 N N . THR A 1 193 ? -3.950 -14.446 -2.357 1.00 94.50 193 THR A N 1
ATOM 1587 C CA . THR A 1 193 ? -3.364 -13.166 -2.764 1.00 94.50 193 THR A CA 1
ATOM 1588 C C . THR A 1 193 ? -3.936 -12.008 -1.954 1.00 94.50 193 THR A C 1
ATOM 1590 O O . THR A 1 193 ? -3.188 -11.123 -1.542 1.00 94.50 193 THR A O 1
ATOM 1593 N N . VAL A 1 194 ? -5.239 -12.013 -1.661 1.00 95.88 194 VAL A N 1
ATOM 1594 C CA . VAL A 1 194 ? -5.867 -10.983 -0.818 1.00 95.88 194 VAL A CA 1
ATOM 1595 C C . VAL A 1 194 ? -5.312 -11.021 0.608 1.00 95.88 194 VAL A C 1
ATOM 1597 O O . VAL A 1 194 ? -4.945 -9.974 1.138 1.00 95.88 194 VAL A O 1
ATOM 1600 N N . ILE A 1 195 ? -5.184 -12.208 1.208 1.00 95.62 195 ILE A N 1
ATOM 1601 C CA . ILE A 1 195 ? -4.566 -12.422 2.527 1.00 95.62 195 ILE A CA 1
ATOM 1602 C C . ILE A 1 195 ? -3.136 -11.872 2.538 1.00 95.62 195 ILE A C 1
ATOM 1604 O O . ILE A 1 195 ? -2.787 -11.063 3.399 1.00 95.62 195 ILE A O 1
ATOM 1608 N N . HIS A 1 196 ? -2.325 -12.251 1.548 1.00 95.00 196 HIS A N 1
ATOM 1609 C CA . HIS A 1 196 ? -0.942 -11.787 1.404 1.00 95.00 196 HIS A CA 1
ATOM 1610 C C . HIS A 1 196 ? -0.852 -10.262 1.237 1.00 95.00 196 HIS A C 1
ATOM 1612 O O . HIS A 1 196 ? -0.098 -9.595 1.948 1.00 95.00 196 HIS A O 1
ATOM 1618 N N . CYS A 1 197 ? -1.683 -9.678 0.373 1.00 96.00 197 CYS A N 1
ATOM 1619 C CA . CYS A 1 197 ? -1.780 -8.231 0.194 1.00 96.00 197 CYS A CA 1
ATOM 1620 C C . CYS A 1 197 ? -2.150 -7.523 1.508 1.00 96.00 197 CYS A C 1
ATOM 1622 O O . CYS A 1 197 ? -1.525 -6.528 1.882 1.00 96.00 197 CYS A O 1
ATOM 1624 N N . CYS A 1 198 ? -3.151 -8.031 2.232 1.00 96.75 198 CYS A N 1
ATOM 1625 C CA . CYS A 1 198 ? -3.571 -7.493 3.522 1.00 96.75 198 CYS A CA 1
ATOM 1626 C C . CYS A 1 198 ? -2.480 -7.633 4.594 1.00 96.75 198 CYS A C 1
ATOM 1628 O O . CYS A 1 198 ? -2.366 -6.760 5.454 1.00 96.75 198 CYS A O 1
ATOM 1630 N N . HIS A 1 199 ? -1.647 -8.671 4.545 1.00 95.56 199 HIS A N 1
ATOM 1631 C CA . HIS A 1 199 ? -0.496 -8.800 5.438 1.00 95.56 199 HIS A CA 1
ATOM 1632 C C . HIS A 1 199 ? 0.509 -7.676 5.205 1.00 95.56 199 HIS A C 1
ATOM 1634 O O . HIS A 1 199 ? 0.833 -6.941 6.139 1.00 95.56 199 HIS A O 1
ATOM 1640 N N . ILE A 1 200 ? 0.938 -7.471 3.958 1.00 95.44 200 ILE A N 1
ATOM 1641 C CA . ILE A 1 200 ? 1.916 -6.427 3.633 1.00 95.44 200 ILE A CA 1
ATOM 1642 C C . ILE A 1 200 ? 1.347 -5.033 3.941 1.00 95.44 200 ILE A C 1
ATOM 1644 O O . ILE A 1 200 ? 2.023 -4.211 4.564 1.00 95.44 200 ILE A O 1
ATOM 1648 N N . MET A 1 201 ? 0.087 -4.770 3.576 1.00 96.75 201 MET A N 1
ATOM 1649 C CA . MET A 1 201 ? -0.571 -3.488 3.855 1.00 96.75 201 MET A CA 1
ATOM 1650 C C . MET A 1 201 ? -0.708 -3.189 5.351 1.00 96.75 201 MET A C 1
ATOM 1652 O O . MET A 1 201 ? -0.730 -2.018 5.733 1.00 96.75 201 MET A O 1
ATOM 1656 N N . SER A 1 202 ? -0.736 -4.212 6.210 1.00 97.62 202 SER A N 1
ATOM 1657 C CA . SER A 1 202 ? -0.783 -4.013 7.661 1.00 97.62 202 SER A CA 1
ATOM 1658 C C . SER A 1 202 ? 0.446 -3.248 8.179 1.00 97.62 202 SER A C 1
ATOM 1660 O O . SER A 1 202 ? 0.309 -2.408 9.067 1.00 97.62 202 SER A O 1
ATOM 1662 N N . TYR A 1 203 ? 1.626 -3.436 7.569 1.00 97.12 203 TYR A N 1
ATOM 1663 C CA . TYR A 1 203 ? 2.838 -2.695 7.933 1.00 97.12 203 TYR A CA 1
ATOM 1664 C C . TYR A 1 203 ? 2.757 -1.219 7.541 1.00 97.12 203 TYR A C 1
ATOM 1666 O O . TYR A 1 203 ? 3.179 -0.359 8.312 1.00 97.12 203 TYR A O 1
ATOM 1674 N N . LEU A 1 204 ? 2.167 -0.904 6.384 1.00 96.06 204 LEU A N 1
ATOM 1675 C CA . LEU A 1 204 ? 1.934 0.487 5.988 1.00 96.06 204 LEU A CA 1
ATOM 1676 C C . LEU A 1 204 ? 1.030 1.192 7.006 1.00 96.06 204 LEU A C 1
ATOM 1678 O O . LEU A 1 204 ? 1.315 2.322 7.394 1.00 96.06 204 LEU A O 1
ATOM 1682 N N . TYR A 1 205 ? -0.021 0.524 7.490 1.00 96.69 205 TYR A N 1
ATOM 1683 C CA . TYR A 1 205 ? -0.851 1.069 8.566 1.00 96.69 205 TYR A CA 1
ATOM 1684 C C . TYR A 1 205 ? -0.050 1.277 9.846 1.00 96.69 205 TYR A C 1
ATOM 1686 O O . TYR A 1 205 ? -0.037 2.384 10.378 1.00 96.69 205 TYR A O 1
ATOM 1694 N N . MET A 1 206 ? 0.630 0.235 10.320 1.00 97.00 206 MET A N 1
ATOM 1695 C CA . MET A 1 206 ? 1.365 0.265 11.582 1.00 97.00 206 MET A CA 1
ATOM 1696 C C . MET A 1 206 ? 2.385 1.406 11.640 1.00 97.00 206 MET A C 1
ATOM 1698 O O . MET A 1 206 ? 2.500 2.072 12.664 1.00 97.00 206 MET A O 1
ATOM 1702 N N . TYR A 1 207 ? 3.113 1.628 10.546 1.00 95.81 207 TYR A N 1
ATOM 1703 C CA . TYR A 1 207 ? 4.284 2.499 10.540 1.00 95.81 207 TYR A CA 1
ATOM 1704 C C . TYR A 1 207 ? 4.060 3.858 9.869 1.00 95.81 207 TYR A C 1
ATOM 1706 O O . TYR A 1 207 ? 4.737 4.817 10.235 1.00 95.81 207 TYR A O 1
ATOM 1714 N N . ALA A 1 208 ? 3.139 3.964 8.905 1.00 94.31 208 ALA A N 1
ATOM 1715 C CA . ALA A 1 208 ? 3.003 5.150 8.055 1.00 94.31 208 ALA A CA 1
ATOM 1716 C C . ALA A 1 208 ? 1.631 5.851 8.134 1.00 94.31 208 ALA A C 1
ATOM 1718 O O . ALA A 1 208 ? 1.401 6.831 7.422 1.00 94.31 208 ALA A O 1
ATOM 1719 N N . ALA A 1 209 ? 0.700 5.391 8.983 1.00 94.19 209 ALA A N 1
ATOM 1720 C CA . ALA A 1 209 ? -0.656 5.952 9.053 1.00 94.19 209 ALA A CA 1
ATOM 1721 C C . ALA A 1 209 ? -0.680 7.475 9.271 1.00 94.19 209 ALA A C 1
ATOM 1723 O O . ALA A 1 209 ? -1.407 8.178 8.568 1.00 94.19 209 ALA A O 1
ATOM 1724 N N . GLN A 1 210 ? 0.132 7.991 10.199 1.00 91.12 210 GLN A N 1
ATOM 1725 C CA . GLN A 1 210 ? 0.188 9.424 10.517 1.00 91.12 210 GLN A CA 1
ATOM 1726 C C . GLN A 1 210 ? 0.674 10.270 9.341 1.00 91.12 210 GLN A C 1
ATOM 1728 O O . GLN A 1 210 ? 0.171 11.366 9.130 1.00 91.12 210 GLN A O 1
ATOM 1733 N N . GLN A 1 211 ? 1.620 9.754 8.555 1.00 90.31 211 GLN A N 1
ATOM 1734 C CA . GLN A 1 211 ? 2.207 10.476 7.429 1.00 90.31 211 GLN A CA 1
ATOM 1735 C C . GLN A 1 211 ? 1.288 10.473 6.202 1.00 90.31 211 GLN A C 1
ATOM 1737 O O . GLN A 1 211 ? 1.418 11.335 5.339 1.00 90.31 211 GLN A O 1
ATOM 1742 N N . ILE A 1 212 ? 0.374 9.501 6.112 1.00 91.88 212 ILE A N 1
ATOM 1743 C CA . ILE A 1 212 ? -0.533 9.324 4.970 1.00 91.88 212 ILE A CA 1
ATOM 1744 C C . ILE A 1 212 ? -1.903 9.968 5.234 1.00 91.88 212 ILE A C 1
ATOM 1746 O O . ILE A 1 212 ? -2.611 10.370 4.301 1.00 91.88 212 ILE A O 1
ATOM 1750 N N . TYR A 1 213 ? -2.317 10.046 6.500 1.00 91.94 213 TYR A N 1
ATOM 1751 C CA . TYR A 1 213 ? -3.595 10.630 6.873 1.00 91.94 213 TYR A CA 1
ATOM 1752 C C . TYR A 1 213 ? -3.581 12.151 6.726 1.00 91.94 213 TYR A C 1
ATOM 1754 O O . TYR A 1 213 ? -2.940 12.863 7.490 1.00 91.94 213 TYR A O 1
ATOM 1762 N N . LYS A 1 214 ? -4.385 12.645 5.784 1.00 86.94 214 LYS A N 1
ATOM 1763 C CA . LYS A 1 214 ? -4.721 14.066 5.676 1.00 86.94 214 LYS A CA 1
ATOM 1764 C C . LYS A 1 214 ? -6.094 14.352 6.296 1.00 86.94 214 LYS A C 1
ATOM 1766 O O . LYS A 1 214 ? -7.080 13.763 5.830 1.00 86.94 214 LYS A O 1
ATOM 1771 N N . PRO A 1 215 ? -6.190 15.228 7.314 1.00 83.69 215 PRO A N 1
ATOM 1772 C CA . PRO A 1 215 ? -7.465 15.632 7.896 1.00 83.69 215 PRO A CA 1
ATOM 1773 C C . PRO A 1 215 ? -8.292 16.502 6.927 1.00 83.69 215 PRO A C 1
ATOM 1775 O O . PRO A 1 215 ? -7.750 17.051 5.963 1.00 83.69 215 PRO A O 1
ATOM 1778 N N . PRO A 1 216 ? -9.604 16.687 7.186 1.00 79.50 216 PRO A N 1
ATOM 1779 C CA . PRO A 1 216 ? -10.474 17.543 6.370 1.00 79.50 216 PRO A CA 1
ATOM 1780 C C . PRO A 1 216 ? -9.981 18.986 6.192 1.00 79.50 216 PRO A C 1
ATOM 1782 O O . PRO A 1 216 ? -10.324 19.627 5.204 1.00 79.50 216 PRO A O 1
ATOM 1785 N N . SER A 1 217 ? -9.180 19.494 7.134 1.00 81.56 217 SER A N 1
ATOM 1786 C CA . SER A 1 217 ? -8.549 20.815 7.054 1.00 81.56 217 SER A CA 1
ATOM 1787 C C . SER A 1 217 ? -7.469 20.915 5.972 1.00 81.56 217 SER A C 1
ATOM 1789 O O . SER A 1 217 ? -7.171 22.015 5.523 1.00 81.56 217 SER A O 1
ATOM 1791 N N . GLU A 1 218 ? -6.883 19.792 5.546 1.00 79.31 218 GLU A N 1
ATOM 1792 C CA . GLU A 1 218 ? -5.779 19.750 4.577 1.00 79.31 218 GLU A CA 1
ATOM 1793 C C . GLU A 1 218 ? -6.202 19.230 3.202 1.00 79.31 218 GLU A C 1
ATOM 1795 O O . GLU A 1 218 ? -5.613 19.590 2.182 1.00 79.31 218 GLU A O 1
ATOM 1800 N N . CYS A 1 219 ? -7.220 18.370 3.138 1.00 82.56 219 CYS A N 1
ATOM 1801 C CA . CYS A 1 219 ? -7.799 17.956 1.867 1.00 82.56 219 CYS A CA 1
ATOM 1802 C C . CYS A 1 219 ? -9.252 17.509 2.010 1.00 82.56 219 CYS A C 1
ATOM 1804 O O . CYS A 1 219 ? -9.694 17.097 3.082 1.00 82.56 219 CYS A O 1
ATOM 1806 N N . ASN A 1 220 ? -9.967 17.450 0.881 1.00 83.19 220 ASN A N 1
ATOM 1807 C CA . ASN A 1 220 ? -11.240 16.734 0.810 1.00 83.19 220 ASN A CA 1
ATOM 1808 C C . ASN A 1 220 ? -11.074 15.332 1.400 1.00 83.19 220 ASN A C 1
ATOM 1810 O O . ASN A 1 220 ? -10.248 14.558 0.922 1.00 83.19 220 ASN A O 1
ATOM 1814 N N . PHE A 1 221 ? -11.894 14.989 2.391 1.00 76.38 221 PHE A N 1
ATOM 1815 C CA . PHE A 1 221 ? -11.747 13.763 3.177 1.00 76.38 221 PHE A CA 1
ATOM 1816 C C . PHE A 1 221 ? -11.600 12.491 2.318 1.00 76.38 221 PHE A C 1
ATOM 1818 O O . PHE A 1 221 ? -10.738 11.652 2.558 1.00 76.38 221 PHE A O 1
ATOM 1825 N N . ASN A 1 222 ? -12.376 12.391 1.233 1.00 81.69 222 ASN A N 1
ATOM 1826 C CA . ASN A 1 222 ? -12.335 11.264 0.292 1.00 81.69 222 ASN A CA 1
ATOM 1827 C C . ASN A 1 222 ? -11.093 11.226 -0.622 1.00 81.69 222 ASN A C 1
ATOM 1829 O O . ASN A 1 222 ? -10.892 10.240 -1.328 1.00 81.69 222 ASN A O 1
ATOM 1833 N N . ARG A 1 223 ? -10.276 12.285 -0.642 1.00 85.31 223 ARG A N 1
ATOM 1834 C CA . ARG A 1 223 ? -9.010 12.350 -1.387 1.00 85.31 223 ARG A CA 1
ATOM 1835 C C . ARG A 1 223 ? -7.812 11.898 -0.552 1.00 85.31 223 ARG A C 1
ATOM 1837 O O . ARG A 1 223 ? -6.801 11.518 -1.139 1.00 85.31 223 ARG A O 1
ATOM 1844 N N . SER A 1 224 ? -7.929 11.856 0.776 1.00 89.69 224 SER A N 1
ATOM 1845 C CA . SER A 1 224 ? -6.897 11.291 1.653 1.00 89.69 224 SER A CA 1
ATOM 1846 C C . SER A 1 224 ? -6.616 9.830 1.257 1.00 89.69 224 SER A C 1
ATOM 1848 O O . SER A 1 224 ? -7.556 9.026 1.218 1.00 89.69 224 SER A O 1
ATOM 1850 N N . PRO A 1 225 ? -5.369 9.452 0.903 1.00 91.75 225 PRO A N 1
ATOM 1851 C CA . PRO A 1 225 ? -5.044 8.065 0.567 1.00 91.75 225 PRO A CA 1
ATOM 1852 C C . PRO A 1 225 ? -5.354 7.113 1.722 1.00 91.75 225 PRO A C 1
ATOM 1854 O O . PRO A 1 225 ? -5.921 6.052 1.488 1.00 91.75 225 PRO A O 1
ATOM 1857 N N . PHE A 1 226 ? -5.109 7.535 2.967 1.00 94.44 226 PHE A N 1
ATOM 1858 C CA . PHE A 1 226 ? -5.412 6.731 4.151 1.00 94.44 226 PHE A CA 1
ATOM 1859 C C . PHE A 1 226 ? -6.904 6.394 4.254 1.00 94.44 226 PHE A C 1
ATOM 1861 O O . PHE A 1 226 ? -7.276 5.239 4.436 1.00 94.44 226 PHE A O 1
ATOM 1868 N N . VAL A 1 227 ? -7.784 7.383 4.058 1.00 93.56 227 VAL A N 1
ATOM 1869 C CA . VAL A 1 227 ? -9.242 7.161 4.065 1.00 93.56 227 VAL A CA 1
ATOM 1870 C C . VAL A 1 227 ? -9.654 6.204 2.946 1.00 93.56 227 VAL A C 1
ATOM 1872 O O . VAL A 1 227 ? -10.514 5.347 3.149 1.00 93.56 227 VAL A O 1
ATOM 1875 N N . ARG A 1 228 ? -9.033 6.319 1.766 1.00 94.62 228 ARG A N 1
ATOM 1876 C CA . ARG A 1 228 ? -9.270 5.391 0.652 1.00 94.62 228 ARG A CA 1
ATOM 1877 C C . ARG A 1 228 ? -8.814 3.975 1.006 1.00 94.62 228 ARG A C 1
ATOM 1879 O O . ARG A 1 228 ? -9.575 3.044 0.769 1.00 94.62 228 ARG A O 1
ATOM 1886 N N . PHE A 1 229 ? -7.665 3.805 1.656 1.00 96.12 229 PHE A N 1
ATOM 1887 C CA . PHE A 1 229 ? -7.236 2.502 2.168 1.00 96.12 229 PHE A CA 1
ATOM 1888 C C . PHE A 1 229 ? -8.201 1.942 3.215 1.00 96.12 229 PHE A C 1
ATOM 1890 O O . PHE A 1 229 ? -8.545 0.768 3.133 1.00 96.12 229 PHE A O 1
ATOM 1897 N N . CYS A 1 230 ? -8.730 2.762 4.132 1.00 96.38 230 CYS A N 1
ATOM 1898 C CA . CYS A 1 230 ? -9.705 2.291 5.122 1.00 96.38 230 CYS A CA 1
ATOM 1899 C C . CYS A 1 230 ? -10.980 1.768 4.461 1.00 96.38 230 CYS A C 1
ATOM 1901 O O . CYS A 1 230 ? -11.492 0.726 4.861 1.00 96.38 230 CYS A O 1
ATOM 1903 N N . LYS A 1 231 ? -11.466 2.448 3.418 1.00 95.50 231 LYS A N 1
ATOM 1904 C CA . LYS A 1 231 ? -12.599 1.960 2.621 1.00 95.50 231 LYS A CA 1
ATOM 1905 C C . LYS A 1 231 ? -12.274 0.630 1.946 1.00 95.50 231 LYS A C 1
ATOM 1907 O O . LYS A 1 231 ? -13.047 -0.313 2.049 1.00 95.50 231 LYS A O 1
ATOM 1912 N N . LEU A 1 232 ? -11.126 0.551 1.280 1.00 94.81 232 LEU A N 1
ATOM 1913 C CA . LEU A 1 232 ? -10.737 -0.623 0.504 1.00 94.81 232 LEU A CA 1
ATOM 1914 C C . LEU A 1 232 ? -10.455 -1.851 1.371 1.00 94.81 232 LEU A C 1
ATOM 1916 O O . LEU A 1 232 ? -10.947 -2.930 1.072 1.00 94.81 232 LEU A O 1
ATOM 1920 N N . ILE A 1 233 ? -9.665 -1.690 2.427 1.00 96.00 233 ILE A N 1
ATOM 1921 C CA . ILE A 1 233 ? -9.113 -2.804 3.198 1.00 96.00 233 ILE A CA 1
ATOM 1922 C C . ILE A 1 233 ? -9.967 -3.083 4.427 1.00 96.00 233 ILE A C 1
ATOM 1924 O O . ILE A 1 233 ? -10.459 -4.195 4.592 1.00 96.00 233 ILE A O 1
ATOM 1928 N N . LEU A 1 234 ? -10.175 -2.087 5.290 1.00 96.44 234 LEU A N 1
ATOM 1929 C CA . LEU A 1 234 ? -10.910 -2.315 6.535 1.00 96.44 234 LEU A CA 1
ATOM 1930 C C . LEU A 1 234 ? -12.391 -2.557 6.241 1.00 96.44 234 LEU A C 1
ATOM 1932 O O . LEU A 1 234 ? -12.933 -3.572 6.658 1.00 96.44 234 LEU A O 1
ATOM 1936 N N . GLN A 1 235 ? -13.031 -1.666 5.481 1.00 95.19 235 GLN A N 1
ATOM 1937 C CA . GLN A 1 235 ? -14.477 -1.723 5.257 1.00 95.19 235 GLN A CA 1
ATOM 1938 C C . GLN A 1 235 ? -14.880 -2.760 4.216 1.00 95.19 235 GLN A C 1
ATOM 1940 O O . GLN A 1 235 ? -15.777 -3.539 4.495 1.00 95.19 235 GLN A O 1
ATOM 1945 N N . ASN A 1 236 ? -14.236 -2.812 3.050 1.00 94.62 236 ASN A N 1
ATOM 1946 C CA . ASN A 1 236 ? -14.690 -3.699 1.974 1.00 94.62 236 ASN A CA 1
ATOM 1947 C C . ASN A 1 236 ? -14.101 -5.118 2.039 1.00 94.62 236 ASN A C 1
ATOM 1949 O O . ASN A 1 236 ? -14.629 -6.013 1.381 1.00 94.62 236 ASN A O 1
ATOM 1953 N N . VAL A 1 237 ? -13.014 -5.336 2.790 1.00 95.19 237 VAL A N 1
ATOM 1954 C CA . VAL A 1 237 ? -12.325 -6.636 2.844 1.00 95.19 237 VAL A CA 1
ATOM 1955 C C . VAL A 1 237 ? -12.397 -7.234 4.246 1.00 95.19 237 VAL A C 1
ATOM 1957 O O . VAL A 1 237 ? -13.125 -8.200 4.438 1.00 95.19 237 VAL A O 1
ATOM 1960 N N . LEU A 1 238 ? -11.714 -6.662 5.240 1.00 94.38 238 LEU A N 1
ATOM 1961 C CA . LEU A 1 238 ? -11.606 -7.260 6.579 1.00 94.38 238 LEU A CA 1
ATOM 1962 C C . LEU A 1 238 ? -12.948 -7.304 7.329 1.00 94.38 238 LEU A C 1
ATOM 1964 O O . LEU A 1 238 ? -13.251 -8.288 8.003 1.00 94.38 238 LEU A O 1
ATOM 1968 N N . LEU A 1 239 ? -13.795 -6.283 7.172 1.00 95.25 239 LEU A N 1
ATOM 1969 C CA . LEU A 1 239 ? -15.123 -6.260 7.788 1.00 95.25 239 LEU A CA 1
ATOM 1970 C C . LEU A 1 239 ? -16.163 -7.105 7.043 1.00 95.25 239 LEU A C 1
ATOM 1972 O O . LEU A 1 239 ? -17.071 -7.624 7.685 1.00 95.25 239 LEU A O 1
ATOM 1976 N N . MET A 1 240 ? -16.015 -7.315 5.734 1.00 94.12 240 MET A N 1
ATOM 1977 C CA . MET A 1 240 ? -17.035 -7.996 4.917 1.00 94.12 240 MET A CA 1
ATOM 1978 C C . MET A 1 240 ? -16.732 -9.465 4.626 1.00 94.12 240 MET A C 1
ATOM 1980 O O . MET A 1 240 ? -17.657 -10.222 4.353 1.00 94.12 240 MET A O 1
ATOM 1984 N N . ARG A 1 241 ? -15.460 -9.870 4.654 1.00 92.81 241 ARG A N 1
ATOM 1985 C CA . ARG A 1 241 ? -15.038 -11.250 4.389 1.00 92.81 241 ARG A CA 1
ATOM 1986 C C . ARG A 1 241 ? -14.728 -11.981 5.689 1.00 92.81 241 ARG A C 1
ATOM 1988 O O . ARG A 1 241 ? -14.350 -11.362 6.685 1.00 92.81 241 ARG A O 1
ATOM 1995 N N . GLU A 1 242 ? -14.873 -13.298 5.654 1.00 92.88 242 GLU A N 1
ATOM 1996 C CA . GLU A 1 242 ? -14.504 -14.190 6.749 1.00 92.88 242 GLU A CA 1
ATOM 1997 C C . GLU A 1 242 ? -13.141 -14.806 6.448 1.00 92.88 242 GLU A C 1
ATOM 1999 O O . GLU A 1 242 ? -13.010 -15.603 5.526 1.00 92.88 242 GLU A O 1
ATOM 2004 N N . PHE A 1 243 ? -12.124 -14.408 7.211 1.00 95.25 243 PHE A N 1
ATOM 2005 C CA . PHE A 1 243 ? -10.758 -14.905 7.062 1.00 95.25 243 PHE A CA 1
ATOM 2006 C C . PHE A 1 243 ? -10.386 -15.874 8.192 1.00 95.25 243 PHE A C 1
ATOM 2008 O O . PHE A 1 243 ? -10.962 -15.800 9.282 1.00 95.25 243 PHE A O 1
ATOM 2015 N N . PRO A 1 244 ? -9.362 -16.729 8.001 1.00 95.69 244 PRO A N 1
ATOM 2016 C CA . PRO A 1 244 ? -8.853 -17.583 9.068 1.00 95.69 244 PRO A CA 1
ATOM 2017 C C . PRO A 1 244 ? -8.466 -16.777 10.317 1.00 95.69 244 PRO A C 1
ATOM 2019 O O . PRO A 1 244 ? -7.712 -15.806 10.233 1.00 95.69 244 PRO A O 1
ATOM 2022 N N . ALA A 1 245 ? -8.922 -17.216 11.494 1.00 94.50 245 ALA A N 1
ATOM 2023 C CA . ALA A 1 245 ? -8.700 -16.495 12.752 1.00 94.50 245 ALA A CA 1
ATOM 2024 C C . ALA A 1 245 ? -7.212 -16.222 13.035 1.00 94.50 245 ALA A C 1
ATOM 2026 O O . ALA A 1 245 ? -6.860 -15.138 13.489 1.00 94.50 245 ALA A O 1
ATOM 2027 N N . 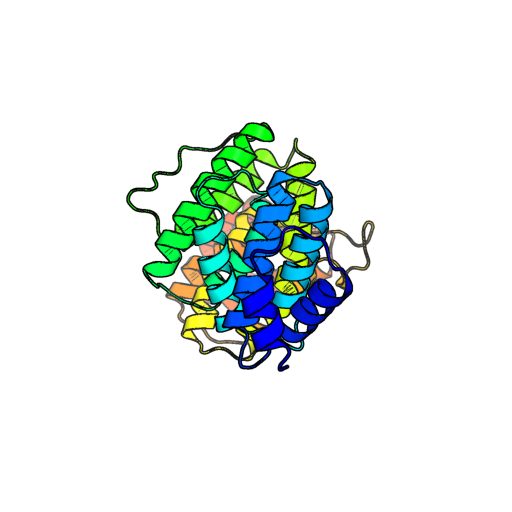MET A 1 246 ? -6.327 -17.174 12.718 1.00 95.62 246 MET A N 1
ATOM 2028 C CA . MET A 1 246 ? -4.877 -17.009 12.890 1.00 95.62 246 MET A CA 1
ATOM 2029 C C . MET A 1 246 ? -4.322 -15.833 12.084 1.00 95.62 246 MET A C 1
ATOM 2031 O O . MET A 1 246 ? -3.539 -15.052 12.614 1.00 95.62 246 MET A O 1
ATOM 2035 N N . PHE A 1 247 ? -4.779 -15.668 10.842 1.00 96.50 247 PHE A N 1
ATOM 2036 C CA . PHE A 1 247 ? -4.389 -14.537 10.009 1.00 96.50 247 PHE A CA 1
ATOM 2037 C C . PHE A 1 247 ? -4.909 -13.217 10.587 1.00 96.50 247 PHE A C 1
ATOM 2039 O O . PHE A 1 247 ? -4.148 -12.262 10.724 1.00 96.50 247 PHE A O 1
ATOM 2046 N N . VAL A 1 248 ? -6.185 -13.162 10.989 1.00 97.19 248 VAL A N 1
ATOM 2047 C CA . VAL A 1 248 ? -6.770 -11.944 11.577 1.00 97.19 248 VAL A CA 1
ATOM 2048 C C . VAL A 1 248 ? -6.017 -11.536 12.847 1.00 97.19 248 VAL A C 1
ATOM 2050 O O . VAL A 1 248 ? -5.685 -10.363 13.009 1.00 97.19 248 VAL A O 1
ATOM 2053 N N . ARG A 1 249 ? -5.689 -12.498 13.719 1.00 96.69 249 ARG A N 1
ATOM 2054 C CA . ARG A 1 249 ? -4.904 -12.272 14.944 1.00 96.69 249 ARG A CA 1
ATOM 2055 C C . ARG A 1 249 ? -3.510 -11.722 14.673 1.00 96.69 249 ARG A C 1
ATOM 2057 O O . ARG A 1 249 ? -3.011 -10.946 15.481 1.00 96.69 249 ARG A O 1
ATOM 2064 N N . GLU A 1 250 ? -2.899 -12.112 13.560 1.00 95.38 250 GLU A N 1
ATOM 2065 C CA . GLU A 1 250 ? -1.579 -11.635 13.158 1.00 95.38 250 GLU A CA 1
ATOM 2066 C C . GLU A 1 250 ? -1.623 -10.194 12.630 1.00 95.38 250 GLU A C 1
ATOM 2068 O O . GLU A 1 250 ? -0.821 -9.358 13.044 1.00 95.38 250 GLU A O 1
ATOM 2073 N N . VAL A 1 251 ? -2.555 -9.883 11.722 1.00 96.69 251 VAL A N 1
ATOM 2074 C CA . VAL A 1 251 ? -2.498 -8.621 10.961 1.00 96.69 251 VAL A CA 1
ATOM 2075 C C . VAL A 1 251 ? -3.349 -7.502 11.550 1.00 96.69 251 VAL A C 1
ATOM 2077 O O . VAL A 1 251 ? -2.992 -6.330 11.423 1.00 96.69 251 VAL A O 1
ATOM 2080 N N . LEU A 1 252 ? -4.478 -7.820 12.188 1.00 97.50 252 LEU A N 1
ATOM 2081 C CA . LEU A 1 252 ? -5.417 -6.810 12.679 1.00 97.50 252 LEU A CA 1
ATOM 2082 C C . LEU A 1 252 ? -4.816 -5.881 13.749 1.00 97.50 252 LEU A C 1
ATOM 2084 O O . LEU A 1 252 ? -5.089 -4.679 13.683 1.00 97.50 252 LEU A O 1
ATOM 2088 N N . PRO A 1 253 ? -3.957 -6.355 14.677 1.00 97.81 253 PRO A N 1
ATOM 2089 C CA . PRO A 1 253 ? -3.255 -5.468 15.601 1.00 97.81 253 PRO A CA 1
ATOM 2090 C C . PRO A 1 253 ? -2.467 -4.359 14.892 1.00 97.81 253 PRO A C 1
ATOM 2092 O O . PRO A 1 253 ? -2.555 -3.207 15.304 1.00 97.81 253 PRO A O 1
ATOM 2095 N N . ASN A 1 254 ? -1.789 -4.655 13.779 1.00 98.31 254 ASN A N 1
ATOM 2096 C CA . ASN A 1 254 ? -1.015 -3.665 13.020 1.00 98.31 254 ASN A CA 1
ATOM 2097 C C . ASN A 1 254 ? -1.911 -2.571 12.412 1.00 98.31 254 ASN A C 1
ATOM 2099 O O . ASN A 1 254 ? -1.595 -1.380 12.489 1.00 98.31 254 ASN A O 1
ATOM 2103 N N . TYR A 1 255 ? -3.063 -2.961 11.853 1.00 98.12 255 TYR A N 1
ATOM 2104 C CA . TYR A 1 255 ? -4.069 -2.011 11.369 1.00 98.12 255 TYR A CA 1
ATOM 2105 C C . TYR A 1 255 ? -4.570 -1.104 12.493 1.00 98.12 255 TYR A C 1
ATOM 2107 O O . TYR A 1 255 ? -4.676 0.113 12.314 1.00 98.12 255 TYR A O 1
ATOM 2115 N N . MET A 1 256 ? -4.846 -1.690 13.658 1.00 97.62 256 MET A N 1
ATOM 2116 C CA . MET A 1 256 ? -5.318 -0.960 14.828 1.00 97.62 256 MET A CA 1
ATOM 2117 C C . MET A 1 256 ? -4.255 -0.015 15.382 1.00 97.62 256 MET A C 1
ATOM 2119 O O . MET A 1 256 ? -4.579 1.138 15.645 1.00 97.62 256 MET A O 1
ATOM 2123 N N . THR A 1 257 ? -2.987 -0.421 15.466 1.00 96.94 257 THR A N 1
ATOM 2124 C CA . THR A 1 257 ? -1.875 0.472 15.829 1.00 96.94 257 THR A CA 1
ATOM 2125 C C . THR A 1 257 ? -1.849 1.715 14.939 1.00 96.94 257 THR A C 1
ATOM 2127 O O . THR A 1 257 ? -1.826 2.839 15.446 1.00 96.94 257 THR A O 1
ATOM 2130 N N . GLY A 1 258 ? -1.947 1.528 13.619 1.00 95.94 258 GLY A N 1
ATOM 2131 C CA . GLY A 1 258 ? -2.027 2.630 12.663 1.00 95.94 258 GLY A CA 1
ATOM 2132 C C . GLY A 1 258 ? -3.239 3.530 12.893 1.00 95.94 258 GLY A C 1
ATOM 2133 O O . GLY A 1 258 ? -3.098 4.744 13.022 1.00 95.94 258 GLY A O 1
ATOM 2134 N N . MET A 1 259 ? -4.434 2.949 13.013 1.00 96.06 259 MET A N 1
ATOM 2135 C CA . MET A 1 259 ? -5.671 3.701 13.255 1.00 96.06 259 MET A CA 1
ATOM 2136 C C . MET A 1 259 ? -5.621 4.505 14.562 1.00 96.06 259 MET A C 1
ATOM 2138 O O . MET A 1 259 ? -5.989 5.675 14.576 1.00 96.06 259 MET A O 1
ATOM 2142 N N . LEU A 1 260 ? -5.133 3.910 15.651 1.00 95.62 260 LEU A N 1
ATOM 2143 C CA . LEU A 1 260 ? -5.087 4.514 16.989 1.00 95.62 260 LEU A CA 1
ATOM 2144 C C . LEU A 1 260 ? -3.974 5.564 17.159 1.00 95.62 260 LEU A C 1
ATOM 2146 O O . LEU A 1 260 ? -3.954 6.307 18.149 1.00 95.62 260 LEU A O 1
ATOM 2150 N N . SER A 1 261 ? -3.060 5.653 16.191 1.00 93.62 261 SER A N 1
ATOM 2151 C CA . SER A 1 261 ? -2.077 6.736 16.097 1.00 93.62 261 SER A CA 1
ATOM 2152 C C . SER A 1 261 ? -2.684 8.060 15.601 1.00 93.62 261 SER A C 1
ATOM 2154 O O . SER A 1 261 ? -2.069 9.115 15.764 1.00 93.62 261 SER A O 1
ATOM 2156 N N . LEU A 1 262 ? -3.888 8.015 15.018 1.00 93.75 262 LEU A N 1
ATOM 2157 C CA . LEU A 1 262 ? -4.606 9.155 14.444 1.00 93.75 262 LEU A CA 1
ATOM 2158 C C . LEU A 1 262 ? -5.587 9.788 15.450 1.00 93.75 262 LEU A C 1
ATOM 2160 O O . LEU A 1 262 ? -5.928 9.168 16.462 1.00 93.75 262 LEU A O 1
ATOM 2164 N N . PRO A 1 263 ? -6.105 11.006 15.186 1.00 91.25 263 PRO A N 1
ATOM 2165 C CA . PRO A 1 263 ? -7.117 11.652 16.029 1.00 91.25 263 PRO A CA 1
ATOM 2166 C C . PRO A 1 263 ? -8.511 11.003 15.870 1.00 91.25 263 PRO A C 1
ATOM 2168 O O . PRO A 1 263 ? -9.461 11.617 15.385 1.00 91.25 263 PRO A O 1
ATOM 2171 N N . VAL A 1 264 ? -8.643 9.734 16.275 1.00 92.31 264 VAL A N 1
ATOM 2172 C CA . VAL A 1 264 ? -9.870 8.928 16.130 1.00 92.31 264 VAL A CA 1
ATOM 2173 C C . VAL A 1 264 ? -11.043 9.544 16.894 1.00 92.31 264 VAL A C 1
ATOM 2175 O O . VAL A 1 264 ? -12.131 9.669 16.344 1.00 92.31 264 VAL A O 1
ATOM 2178 N N . HIS A 1 265 ? -10.818 9.971 18.139 1.00 89.00 265 HIS A N 1
ATOM 2179 C CA . HIS A 1 265 ? -11.863 10.494 19.028 1.00 89.00 265 HIS A CA 1
ATOM 2180 C C . HIS A 1 265 ? -12.538 11.772 18.499 1.00 89.00 265 HIS A C 1
ATOM 2182 O O . HIS A 1 265 ? -13.685 12.039 18.843 1.00 89.00 265 HIS A O 1
ATOM 2188 N N . SER A 1 266 ? -11.844 12.552 17.665 1.00 86.69 266 SER A N 1
ATOM 2189 C CA . SER A 1 266 ? -12.337 13.807 17.085 1.00 86.69 266 SER A CA 1
ATOM 2190 C C . SER A 1 266 ? -12.657 13.705 15.590 1.00 86.69 266 SER A C 1
ATOM 2192 O O . SER A 1 266 ? -13.108 14.680 14.993 1.00 86.69 266 SER A O 1
ATOM 2194 N N . THR A 1 267 ? -12.482 12.526 14.979 1.00 90.19 267 THR A N 1
ATOM 2195 C CA . THR A 1 267 ? -12.783 12.286 13.562 1.00 90.19 267 THR A CA 1
ATOM 2196 C C . THR A 1 267 ? -13.902 11.245 13.426 1.00 90.19 267 THR A C 1
ATOM 2198 O O . THR A 1 267 ? -13.617 10.045 13.473 1.00 90.19 267 THR A O 1
ATOM 2201 N N . PRO A 1 268 ? -15.166 11.653 13.178 1.00 90.94 268 PRO A N 1
ATOM 2202 C CA . PRO A 1 268 ? -16.323 10.748 13.197 1.00 90.94 268 PRO A CA 1
ATOM 2203 C C . PRO A 1 268 ? -16.189 9.506 12.307 1.00 90.94 268 PRO A C 1
ATOM 2205 O O . PRO A 1 268 ? -16.574 8.410 12.705 1.00 90.94 268 PRO A O 1
ATOM 2208 N N . TYR A 1 269 ? -15.603 9.647 11.113 1.00 92.38 269 TYR A N 1
ATOM 2209 C CA . TYR A 1 269 ? -15.372 8.501 10.230 1.00 92.38 269 TYR A CA 1
ATOM 2210 C C . TYR A 1 269 ? -14.387 7.488 10.828 1.00 92.38 269 TYR A C 1
ATOM 2212 O O . TYR A 1 269 ? -14.657 6.291 10.783 1.00 92.38 269 TYR A O 1
ATOM 2220 N N . LEU A 1 270 ? -13.257 7.947 11.383 1.00 94.12 270 LEU A N 1
ATOM 2221 C CA . LEU A 1 270 ? -12.261 7.047 11.972 1.00 94.12 270 LEU A CA 1
ATOM 2222 C C . LEU A 1 270 ? -12.833 6.351 13.208 1.00 94.12 270 LEU A C 1
ATOM 2224 O O . LEU A 1 270 ? -12.637 5.148 13.359 1.00 94.12 270 LEU A O 1
ATOM 2228 N N . LEU A 1 271 ? -13.588 7.082 14.039 1.00 95.62 271 LEU A N 1
ATOM 2229 C CA . LEU A 1 271 ? -14.296 6.512 15.186 1.00 95.62 271 LEU A CA 1
ATOM 2230 C C . LEU A 1 271 ? -15.255 5.401 14.754 1.00 95.62 271 LEU A C 1
ATOM 2232 O O . LEU A 1 271 ? -15.269 4.338 15.372 1.00 95.62 271 LEU A O 1
ATOM 2236 N N . ARG A 1 272 ? -16.009 5.615 13.668 1.00 95.44 272 ARG A N 1
ATOM 2237 C CA . ARG A 1 272 ? -16.904 4.595 13.113 1.00 95.44 272 ARG A CA 1
ATOM 2238 C C . ARG A 1 272 ? -16.136 3.359 12.655 1.00 95.44 272 ARG A C 1
ATOM 2240 O O . ARG A 1 272 ? -16.477 2.264 13.069 1.00 95.44 272 ARG A O 1
ATOM 2247 N N . VAL A 1 273 ? -15.071 3.530 11.867 1.00 96.06 273 VAL A N 1
ATOM 2248 C CA . VAL A 1 273 ? -14.257 2.400 11.380 1.00 96.06 273 VAL A CA 1
ATOM 2249 C C . VAL A 1 273 ? -13.673 1.593 12.542 1.00 96.06 273 VAL A C 1
ATOM 2251 O O . VAL A 1 273 ? -13.750 0.370 12.528 1.00 96.06 273 VAL A O 1
ATOM 2254 N N . VAL A 1 274 ? -13.124 2.262 13.561 1.00 97.12 274 VAL A N 1
ATOM 2255 C CA . VAL A 1 274 ? -12.619 1.594 14.772 1.00 97.12 274 VAL A CA 1
ATOM 2256 C C . VAL A 1 274 ? -13.742 0.860 15.505 1.00 97.12 274 VAL A C 1
ATOM 2258 O O . VAL A 1 274 ? -13.546 -0.279 15.918 1.00 97.12 274 VAL A O 1
ATOM 2261 N N . SER A 1 275 ? -14.918 1.478 15.633 1.00 97.12 275 SER A N 1
ATOM 2262 C CA . SER A 1 275 ? -16.084 0.854 16.270 1.00 97.12 275 SER A CA 1
ATOM 2263 C C . SER A 1 275 ? -16.511 -0.416 15.538 1.00 97.12 275 SER A C 1
ATOM 2265 O O . SER A 1 275 ? -16.697 -1.442 16.182 1.00 97.12 275 SER A O 1
ATOM 2267 N N . ASP A 1 276 ? -16.600 -0.366 14.207 1.00 97.00 276 ASP A N 1
ATOM 2268 C CA . ASP A 1 276 ? -17.000 -1.499 13.369 1.00 97.00 276 ASP A CA 1
ATOM 2269 C C . ASP A 1 276 ? -15.991 -2.659 13.481 1.00 97.00 276 ASP A C 1
ATOM 2271 O O . ASP A 1 276 ? -16.381 -3.817 13.628 1.00 97.00 276 ASP A O 1
ATOM 2275 N N . VAL A 1 277 ? -14.684 -2.352 13.465 1.00 96.81 277 VAL A N 1
ATOM 2276 C CA . VAL A 1 277 ? -13.607 -3.349 13.628 1.00 96.81 277 VAL A CA 1
ATOM 2277 C C . VAL A 1 277 ? -13.668 -4.015 14.998 1.00 96.81 277 VAL A C 1
ATOM 2279 O O . VAL A 1 277 ? -13.607 -5.241 15.085 1.00 96.81 277 VAL A O 1
ATOM 2282 N N . LEU A 1 278 ? -13.813 -3.230 16.066 1.00 96.88 278 LEU A N 1
ATOM 2283 C CA . LEU A 1 278 ? -13.954 -3.778 17.411 1.00 96.88 278 LEU A CA 1
ATOM 2284 C C . LEU A 1 278 ? -15.218 -4.641 17.501 1.00 96.88 278 LEU A C 1
ATOM 2286 O O . LEU A 1 278 ? -15.133 -5.806 17.871 1.00 96.88 278 LEU A O 1
ATOM 2290 N N . GLU A 1 279 ? -16.376 -4.119 17.096 1.00 96.19 279 GLU A N 1
ATOM 2291 C CA . GLU A 1 279 ? -17.647 -4.848 17.162 1.00 96.19 279 GLU A CA 1
ATOM 2292 C C . GLU A 1 279 ? -17.577 -6.199 16.435 1.00 96.19 279 GLU A C 1
ATOM 2294 O O . GLU A 1 279 ? -18.095 -7.183 16.958 1.00 96.19 279 GLU A O 1
ATOM 2299 N N . LYS A 1 280 ? -16.905 -6.281 15.275 1.00 95.62 280 LYS A N 1
ATOM 2300 C CA . LYS A 1 280 ? -16.748 -7.543 14.535 1.00 95.62 280 LYS A CA 1
ATOM 2301 C C . LYS A 1 280 ? -15.891 -8.573 15.278 1.00 95.62 280 LYS A C 1
ATOM 2303 O O . LYS A 1 280 ? -16.211 -9.757 15.245 1.00 95.62 280 LYS A O 1
ATOM 2308 N N . HIS A 1 281 ? -14.805 -8.146 15.921 1.00 95.25 281 HIS A N 1
ATOM 2309 C CA . HIS A 1 281 ? -13.745 -9.053 16.380 1.00 95.25 281 HIS A CA 1
ATOM 2310 C C . HIS A 1 281 ? -13.689 -9.273 17.900 1.00 95.25 281 HIS A C 1
ATOM 2312 O O . HIS A 1 281 ? -12.803 -9.975 18.382 1.00 95.25 281 HIS A O 1
ATOM 2318 N N . LEU A 1 282 ? -14.633 -8.721 18.666 1.00 94.88 282 LEU A N 1
ATOM 2319 C CA . LEU A 1 282 ? -14.664 -8.842 20.131 1.00 94.88 282 LEU A CA 1
ATOM 2320 C C . LEU A 1 282 ? -15.059 -10.225 20.680 1.00 94.88 282 LEU A C 1
ATOM 2322 O O . LEU A 1 282 ? -14.905 -10.446 21.883 1.00 94.88 282 LEU A O 1
ATOM 2326 N N . ASP A 1 283 ? -15.520 -11.151 19.835 1.00 93.00 283 ASP A N 1
ATOM 2327 C CA . ASP A 1 283 ? -15.750 -12.555 20.225 1.00 93.00 283 ASP A CA 1
ATOM 2328 C C . ASP A 1 283 ? -14.439 -13.355 20.323 1.00 93.00 283 ASP A C 1
ATOM 2330 O O . ASP A 1 283 ? -14.389 -14.420 20.939 1.00 93.00 283 ASP A O 1
ATOM 2334 N N . ASP A 1 284 ? -13.356 -12.845 19.731 1.00 95.56 284 ASP A N 1
ATOM 2335 C CA . ASP A 1 284 ? -12.037 -13.452 19.825 1.00 95.56 284 ASP A CA 1
ATOM 2336 C C . ASP A 1 284 ? -11.318 -12.957 21.089 1.00 95.56 284 ASP A C 1
ATOM 2338 O O . ASP A 1 284 ? -10.861 -11.815 21.166 1.00 95.56 284 ASP A O 1
ATOM 2342 N N . ASN A 1 285 ? -11.196 -13.832 22.091 1.00 94.25 285 ASN A N 1
ATOM 2343 C CA . ASN A 1 285 ? -10.583 -13.489 23.379 1.00 94.25 285 ASN A CA 1
ATOM 2344 C C . ASN A 1 285 ? -9.130 -12.998 23.260 1.00 94.25 285 ASN A C 1
ATOM 2346 O O . ASN A 1 285 ? -8.707 -12.163 24.058 1.00 94.25 285 ASN A O 1
ATOM 2350 N N . PHE A 1 286 ? -8.367 -13.484 22.276 1.00 95.31 286 PHE A N 1
ATOM 2351 C CA . PHE A 1 286 ? -6.982 -13.056 22.082 1.00 95.31 286 PHE A CA 1
ATOM 2352 C C . PHE A 1 286 ? -6.932 -11.613 21.569 1.00 95.31 286 PHE A C 1
ATOM 2354 O O . PHE A 1 286 ? -6.239 -10.769 22.138 1.00 95.31 286 PHE A O 1
ATOM 2361 N N . LEU A 1 287 ? -7.728 -11.301 20.541 1.00 96.69 287 LEU A N 1
ATOM 2362 C CA . LEU A 1 287 ? -7.846 -9.935 20.023 1.00 96.69 287 LEU A CA 1
ATOM 2363 C C . LEU A 1 287 ? -8.438 -8.978 21.058 1.00 96.69 287 LEU A C 1
ATOM 2365 O O . LEU A 1 287 ? -7.974 -7.845 21.182 1.00 96.69 287 LEU A O 1
ATOM 2369 N N . LYS A 1 288 ? -9.418 -9.435 21.841 1.00 96.12 288 LYS A N 1
ATOM 2370 C CA . LYS A 1 288 ? -10.047 -8.651 22.906 1.00 96.12 288 LYS A CA 1
ATOM 2371 C C . LYS A 1 288 ? -9.028 -8.145 23.931 1.00 96.12 288 LYS A C 1
ATOM 2373 O O . LYS A 1 288 ? -9.062 -6.963 24.276 1.00 96.12 288 LYS A O 1
ATOM 2378 N N . GLU A 1 289 ? -8.106 -8.993 24.389 1.00 96.06 289 GLU A N 1
ATOM 2379 C CA . GLU A 1 289 ? -7.056 -8.576 25.330 1.00 96.06 289 GLU A CA 1
ATOM 2380 C C . GLU A 1 289 ? -6.041 -7.619 24.686 1.00 96.06 289 GLU A C 1
ATOM 2382 O O . GLU A 1 289 ? -5.663 -6.618 25.302 1.00 96.06 289 GLU A O 1
ATOM 2387 N N . ILE A 1 290 ? -5.670 -7.841 23.418 1.00 96.38 290 ILE A N 1
ATOM 2388 C CA . ILE A 1 290 ? -4.805 -6.911 22.674 1.00 96.38 290 ILE A CA 1
ATOM 2389 C C . ILE A 1 290 ? -5.463 -5.531 22.560 1.00 96.38 290 ILE A C 1
ATOM 2391 O O . ILE A 1 290 ? -4.854 -4.519 22.916 1.00 96.38 290 ILE A O 1
ATOM 2395 N N . PHE A 1 291 ? -6.720 -5.467 22.114 1.00 96.81 291 PHE A N 1
ATOM 2396 C CA . PHE A 1 291 ? -7.447 -4.205 21.972 1.00 96.81 291 PHE A CA 1
ATOM 2397 C C . PHE A 1 291 ? -7.638 -3.503 23.310 1.00 96.81 291 PHE A C 1
ATOM 2399 O O . PHE A 1 291 ? -7.532 -2.280 23.381 1.00 96.81 291 PHE A O 1
ATOM 2406 N N . LYS A 1 292 ? -7.865 -4.260 24.386 1.00 96.12 292 LYS A N 1
ATOM 2407 C CA . LYS A 1 292 ? -7.952 -3.710 25.739 1.00 96.12 292 LYS A CA 1
ATOM 2408 C C . LYS A 1 292 ? -6.649 -3.025 26.136 1.00 96.12 292 LYS A C 1
ATOM 2410 O O . LYS A 1 292 ? -6.697 -1.904 26.638 1.00 96.12 292 LYS A O 1
ATOM 2415 N N . SER A 1 293 ? -5.503 -3.659 25.883 1.00 95.56 293 SER A N 1
ATOM 2416 C CA . SER A 1 293 ? -4.190 -3.058 26.141 1.00 95.56 293 SER A CA 1
ATOM 2417 C C . SER A 1 293 ? -3.994 -1.774 25.332 1.00 95.56 293 SER A C 1
ATOM 2419 O O . SER A 1 293 ? -3.674 -0.737 25.904 1.00 95.56 293 SER A O 1
ATOM 2421 N N . MET A 1 294 ? -4.269 -1.813 24.024 1.00 95.56 294 MET A N 1
ATOM 2422 C CA . MET A 1 294 ? -4.115 -0.653 23.136 1.00 95.56 294 MET A CA 1
ATOM 2423 C C . MET A 1 294 ? -5.018 0.529 23.528 1.00 95.56 294 MET A C 1
ATOM 2425 O O . MET A 1 294 ? -4.600 1.684 23.472 1.00 95.56 294 MET A O 1
ATOM 2429 N N . LEU A 1 295 ? -6.269 0.268 23.924 1.00 95.19 295 LEU A N 1
ATOM 2430 C CA . LEU A 1 295 ? -7.228 1.320 24.277 1.00 95.19 295 LEU A CA 1
ATOM 2431 C C . LEU A 1 295 ? -6.947 1.957 25.639 1.00 95.19 295 LEU A C 1
ATOM 2433 O O . LEU A 1 295 ? -7.235 3.142 25.808 1.00 95.19 295 LEU A O 1
ATOM 2437 N N . LYS A 1 296 ? -6.374 1.218 26.600 1.00 93.44 296 LYS A N 1
ATOM 2438 C CA . LYS A 1 296 ? -6.001 1.764 27.920 1.00 93.44 296 LYS A CA 1
ATOM 2439 C C . LYS A 1 296 ? -5.023 2.935 27.820 1.00 93.44 296 LYS A C 1
ATOM 2441 O O . LYS A 1 296 ? -5.091 3.856 28.628 1.00 93.44 296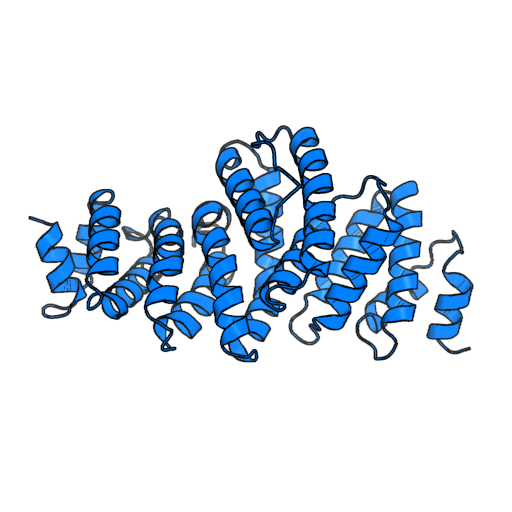 LYS A O 1
ATOM 2446 N N . GLU A 1 297 ? -4.185 2.955 26.790 1.00 91.38 297 GLU A N 1
ATOM 2447 C CA . GLU A 1 297 ? -3.271 4.065 26.498 1.00 91.38 297 GLU A CA 1
ATOM 2448 C C . GLU A 1 297 ? -3.983 5.306 25.919 1.00 91.38 297 GLU A C 1
ATOM 2450 O O . GLU A 1 297 ? -3.362 6.348 25.705 1.00 91.38 297 GLU A O 1
ATOM 2455 N N . LYS A 1 298 ? -5.295 5.223 25.644 1.00 92.50 298 LYS A N 1
ATOM 2456 C CA . LYS A 1 298 ? -6.092 6.256 24.961 1.00 92.50 298 LYS A CA 1
ATOM 2457 C C . LYS A 1 298 ? -7.434 6.539 25.681 1.00 92.50 298 LYS A C 1
ATOM 2459 O O . LYS A 1 298 ? -8.500 6.314 25.099 1.00 92.50 298 LYS A O 1
ATOM 2464 N N . PRO A 1 299 ? -7.443 7.121 26.900 1.00 90.94 299 PRO A N 1
ATOM 2465 C CA . PRO A 1 299 ? -8.670 7.335 27.690 1.00 90.94 299 PRO A CA 1
ATOM 2466 C C . PRO A 1 299 ? -9.770 8.149 26.986 1.00 90.94 299 PRO A C 1
ATOM 2468 O O . PRO A 1 299 ? -10.963 7.860 27.111 1.00 90.94 299 PRO A O 1
ATOM 2471 N N . GLN A 1 300 ? -9.377 9.156 26.199 1.00 92.19 300 GLN A N 1
ATOM 2472 C CA . GLN A 1 300 ? -10.313 9.979 25.421 1.00 92.19 300 GLN A CA 1
ATOM 2473 C C . GLN A 1 300 ? -11.070 9.152 24.373 1.00 92.19 300 GLN A C 1
ATOM 24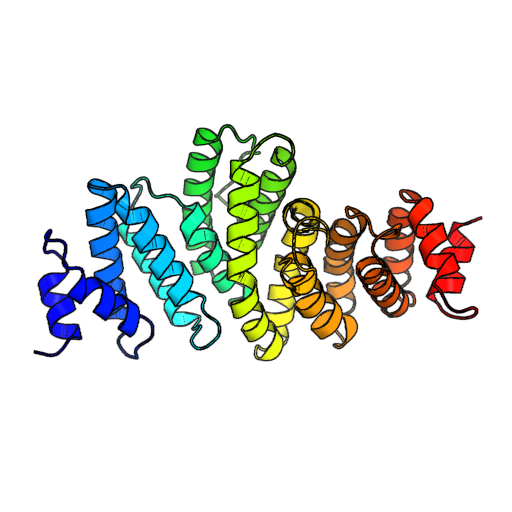75 O O . GLN A 1 300 ? -12.262 9.363 24.155 1.00 92.19 300 GLN A O 1
ATOM 2480 N N . LEU A 1 301 ? -10.401 8.171 23.761 1.00 93.94 301 LEU A N 1
ATOM 2481 C CA . LEU A 1 301 ? -11.025 7.288 22.786 1.00 93.94 301 LEU A CA 1
ATOM 2482 C C . LEU A 1 301 ? -11.990 6.305 23.451 1.00 93.94 301 LEU A C 1
ATOM 2484 O O . LEU A 1 301 ? -13.066 6.084 22.909 1.00 93.94 301 LEU A O 1
ATOM 2488 N N . ILE A 1 302 ? -11.659 5.770 24.631 1.00 94.50 302 ILE A N 1
ATOM 2489 C CA . ILE A 1 302 ? -12.590 4.928 25.404 1.00 94.50 302 ILE A CA 1
ATOM 2490 C C . ILE A 1 302 ? -13.892 5.694 25.667 1.00 94.50 302 ILE A C 1
ATOM 2492 O O . ILE A 1 302 ? -14.981 5.162 25.463 1.00 94.50 302 ILE A O 1
ATOM 2496 N N . THR A 1 303 ? -13.783 6.963 26.069 1.00 93.06 303 THR A N 1
ATOM 2497 C CA . THR A 1 303 ? -14.952 7.815 26.327 1.00 93.06 303 THR A CA 1
ATOM 2498 C C . THR A 1 303 ? -15.770 8.053 25.058 1.00 93.06 303 THR A C 1
ATOM 2500 O O . THR A 1 303 ? -16.994 7.925 25.093 1.00 93.06 303 THR A O 1
ATOM 2503 N N . ALA A 1 304 ? -15.108 8.349 23.935 1.00 94.56 304 ALA A N 1
ATOM 2504 C CA . ALA A 1 304 ? -15.773 8.541 22.648 1.00 94.56 304 ALA A CA 1
ATOM 2505 C C . ALA A 1 304 ? -16.485 7.266 22.168 1.00 94.56 304 ALA A C 1
ATOM 2507 O O . ALA A 1 304 ? -17.649 7.337 21.788 1.00 94.56 304 ALA A O 1
ATOM 2508 N N . LEU A 1 305 ? -15.823 6.104 22.253 1.00 95.19 305 LEU A N 1
ATOM 2509 C CA . LEU A 1 305 ? -16.399 4.805 21.892 1.00 95.19 305 LEU A CA 1
ATOM 2510 C C . LEU A 1 305 ? -17.594 4.451 22.779 1.00 95.19 305 LEU A C 1
ATOM 2512 O O . LEU A 1 305 ? -18.615 3.999 22.271 1.00 95.19 305 LEU A O 1
ATOM 2516 N N . TYR A 1 306 ? -17.499 4.696 24.090 1.00 93.31 306 TYR A N 1
ATOM 2517 C CA . TYR A 1 306 ? -18.616 4.498 25.015 1.00 93.31 306 TYR A CA 1
ATOM 2518 C C . TYR A 1 306 ? -19.822 5.350 24.612 1.00 93.31 306 TYR A C 1
ATOM 2520 O O . TYR A 1 306 ? -20.921 4.819 24.468 1.00 93.31 306 TYR A O 1
ATOM 2528 N N . ALA A 1 307 ? -19.605 6.645 24.364 1.00 91.12 307 ALA A N 1
ATOM 2529 C CA . ALA A 1 307 ? -20.658 7.577 23.974 1.00 91.12 307 ALA A CA 1
ATOM 2530 C C . ALA A 1 307 ? -21.270 7.266 22.596 1.00 91.12 307 ALA A C 1
ATOM 2532 O O . ALA A 1 307 ? -22.457 7.509 22.392 1.00 91.12 307 ALA A O 1
ATOM 2533 N N . SER A 1 308 ? -20.484 6.736 21.653 1.00 91.81 308 SER A N 1
ATOM 2534 C CA . SER A 1 308 ? -20.963 6.395 20.308 1.00 91.81 308 SER A CA 1
ATOM 2535 C C . SER A 1 308 ? -21.571 4.995 20.202 1.00 91.81 308 SER A C 1
ATOM 2537 O O . SER A 1 308 ? -22.260 4.704 19.226 1.00 91.81 308 SER A O 1
ATOM 2539 N N . SER A 1 309 ? -21.299 4.108 21.160 1.00 91.31 309 SER A N 1
ATOM 2540 C CA . SER A 1 309 ? -21.781 2.726 21.139 1.00 91.31 309 SER A CA 1
ATOM 2541 C C . SER A 1 309 ? -23.238 2.610 21.593 1.00 91.31 309 SER A C 1
ATOM 2543 O O . SER A 1 309 ? -23.686 3.277 22.526 1.00 91.31 309 SER A O 1
ATOM 2545 N N . LYS A 1 310 ? -23.998 1.724 20.944 1.00 91.25 310 LYS A N 1
ATOM 2546 C CA . LYS A 1 310 ? -25.378 1.431 21.344 1.00 91.25 310 LYS A CA 1
ATOM 2547 C C . LYS A 1 310 ? -25.371 0.501 22.559 1.00 91.25 310 LYS A C 1
ATOM 2549 O O . LYS A 1 310 ? -24.692 -0.525 22.546 1.00 91.25 310 LYS A O 1
ATOM 2554 N N . VAL A 1 311 ? -26.155 0.832 23.585 1.00 90.19 311 VAL A N 1
ATOM 2555 C CA . VAL A 1 311 ? -26.300 0.004 24.794 1.00 90.19 311 VAL A CA 1
ATOM 2556 C C . VAL A 1 311 ? -26.657 -1.438 24.419 1.00 90.19 311 VAL A C 1
ATOM 2558 O O . VAL A 1 311 ? -27.515 -1.670 23.566 1.00 90.19 311 VAL A O 1
ATOM 2561 N N . GLY A 1 312 ? -25.978 -2.398 25.049 1.00 86.88 312 GLY A N 1
ATOM 2562 C CA . GLY A 1 312 ? -26.171 -3.833 24.816 1.00 86.88 312 GLY A CA 1
ATOM 2563 C C . GLY A 1 312 ? -25.368 -4.423 23.650 1.00 86.88 312 GLY A C 1
ATOM 2564 O O . GLY A 1 312 ? -25.384 -5.638 23.478 1.00 86.88 312 GLY A O 1
ATOM 2565 N N . THR A 1 313 ? -24.642 -3.610 22.874 1.00 93.69 313 THR A N 1
ATOM 2566 C CA . THR A 1 313 ? -23.686 -4.111 21.864 1.00 93.69 313 THR A CA 1
ATOM 2567 C C . THR A 1 313 ? -22.425 -4.688 22.505 1.00 93.69 313 THR A C 1
ATOM 2569 O O . THR A 1 313 ? -22.108 -4.390 23.664 1.00 93.69 313 THR A O 1
ATOM 2572 N N . ARG A 1 314 ? -21.672 -5.503 21.751 1.00 94.12 314 ARG A N 1
ATOM 2573 C CA . ARG A 1 314 ? -20.413 -6.078 22.247 1.00 94.12 314 ARG A CA 1
ATOM 2574 C C . ARG A 1 314 ? -19.404 -4.980 22.541 1.00 94.12 314 ARG A C 1
ATOM 2576 O O . ARG A 1 314 ? -18.762 -5.028 23.588 1.00 94.12 314 ARG A O 1
ATOM 2583 N N . LEU A 1 315 ? -19.330 -3.963 21.682 1.00 95.00 315 LEU A N 1
ATOM 2584 C CA . LEU A 1 315 ? -18.492 -2.793 21.887 1.00 95.00 315 LEU A CA 1
ATOM 2585 C C . LEU A 1 315 ? -1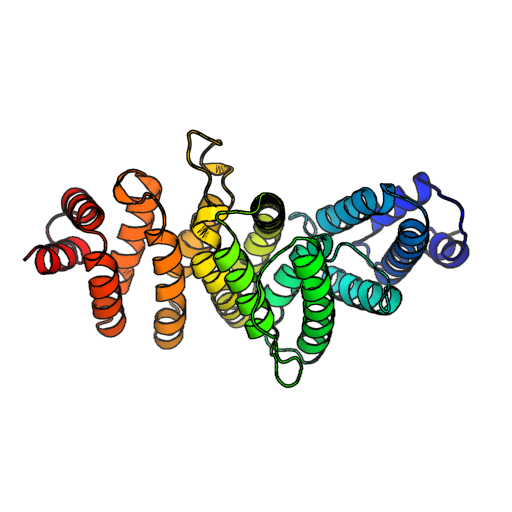8.850 -2.073 23.185 1.00 95.00 315 LEU A C 1
ATOM 2587 O O . LEU A 1 315 ? -17.950 -1.860 23.990 1.00 95.00 315 LEU A O 1
ATOM 2591 N N . PHE A 1 316 ? -20.131 -1.763 23.433 1.00 94.38 316 PHE A N 1
ATOM 2592 C CA . PHE A 1 316 ? -20.569 -1.096 24.670 1.00 94.38 316 PHE A CA 1
ATOM 2593 C C . PHE A 1 316 ? -20.153 -1.883 25.924 1.00 94.38 316 PHE A C 1
ATOM 2595 O O . PHE A 1 316 ? -19.577 -1.328 26.866 1.00 94.38 316 PHE A O 1
ATOM 2602 N N . ASN A 1 317 ? -20.384 -3.199 25.921 1.00 93.69 317 ASN A N 1
ATOM 2603 C CA . ASN A 1 317 ? -20.005 -4.077 27.029 1.00 93.69 317 ASN A CA 1
ATOM 2604 C C . ASN A 1 317 ? -18.482 -4.135 27.211 1.00 93.69 317 ASN A C 1
ATOM 2606 O O . ASN A 1 317 ? -17.986 -4.097 28.332 1.00 93.69 317 ASN A O 1
ATOM 2610 N N . PHE A 1 318 ? -17.726 -4.176 26.118 1.00 95.25 318 PHE A N 1
ATOM 2611 C CA . PHE A 1 318 ? -16.271 -4.179 26.159 1.00 95.25 318 PHE A CA 1
ATOM 2612 C C . PHE A 1 318 ? -15.705 -2.876 26.727 1.00 95.25 318 PHE A C 1
ATOM 2614 O O . PHE A 1 318 ? -14.936 -2.919 27.682 1.00 95.25 318 PHE A O 1
ATOM 2621 N N . VAL A 1 319 ? -16.101 -1.710 26.205 1.00 94.62 319 VAL A N 1
ATOM 2622 C CA . VAL A 1 319 ? -15.536 -0.429 26.664 1.00 94.62 319 VAL A CA 1
ATOM 2623 C C . VAL A 1 319 ? -15.979 -0.057 28.077 1.00 94.62 319 VAL A C 1
ATOM 2625 O O . VAL A 1 319 ? -15.208 0.563 28.808 1.00 94.62 319 VAL A O 1
ATOM 2628 N N . SER A 1 320 ? -17.175 -0.476 28.507 1.00 90.69 320 SER A N 1
ATOM 2629 C CA . SER A 1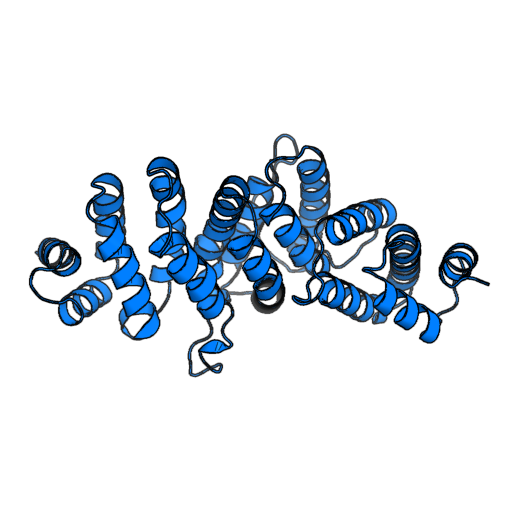 320 ? -17.623 -0.275 29.892 1.00 90.69 320 SER A CA 1
ATOM 2630 C C . SER A 1 320 ? -16.764 -1.041 30.902 1.00 90.69 320 SER A C 1
ATOM 2632 O O . SER A 1 320 ? -16.485 -0.507 31.969 1.00 90.69 320 SER A O 1
ATOM 2634 N N . GLN A 1 321 ? -16.259 -2.226 30.541 1.00 90.06 321 GLN A N 1
ATOM 2635 C CA . GLN A 1 321 ? -15.332 -3.011 31.369 1.00 90.06 321 GLN A CA 1
ATOM 2636 C C . GLN A 1 321 ? -13.920 -2.411 31.456 1.00 90.06 321 GLN A C 1
ATOM 2638 O O . GLN A 1 321 ? -13.175 -2.755 32.367 1.00 90.06 321 GLN A O 1
ATOM 2643 N N . ILE A 1 322 ? -13.523 -1.553 30.508 1.00 88.81 322 ILE A N 1
ATOM 2644 C CA . ILE A 1 322 ? -12.208 -0.881 30.516 1.00 88.81 322 ILE A CA 1
ATOM 2645 C C . ILE A 1 322 ? -12.255 0.415 31.330 1.00 88.81 322 ILE A C 1
ATOM 2647 O O . ILE A 1 322 ? -11.236 0.840 31.861 1.00 88.81 322 ILE A O 1
ATOM 2651 N N . LYS A 1 323 ? -13.426 1.062 31.393 1.00 65.88 323 LYS A N 1
ATOM 2652 C CA . LYS A 1 323 ? -13.624 2.341 32.087 1.00 65.88 323 LYS A CA 1
ATOM 2653 C C . LYS A 1 323 ? -13.551 2.219 33.621 1.00 65.88 323 LYS A C 1
ATOM 2655 O O . LYS A 1 323 ? -13.449 3.249 34.282 1.00 65.88 323 LYS A O 1
ATOM 2660 N N . VAL A 1 324 ? -13.639 0.996 34.154 1.00 52.03 324 VAL A N 1
ATOM 2661 C CA . VAL A 1 324 ? -13.482 0.653 35.582 1.00 52.03 324 VAL A CA 1
ATOM 2662 C C . VAL A 1 324 ? -12.004 0.518 35.926 1.00 52.03 324 VAL A C 1
ATOM 2664 O O . VAL A 1 324 ? -11.595 1.115 36.941 1.00 52.03 324 VAL A O 1
#

Radius of gyration: 21.91 Å; Cα contacts (8 Å, |Δi|>4): 340; chains: 1; bounding box: 51×38×76 Å

Organism: Wuchereria bancrofti (NCBI:txid6293)

Foldseek 3Di:
DDLLVVLQVCLQPLDDDPVNLVVLLVCCQPPPNLSSLSSLLSNLLSDLVPHPCSLVSLLSSLLSQLAQVRHDLVSLLSNLVSNLVSCPPPQDPLLSNVLSLLLNQLQDPDDPVNLVSLLSSLVNVVVVCVVQVFDADDDDSPDDDSLNSLLRVLQSLQVCVPPGPVSLVSLQVSLLSNLSSLLVRCPPPDPVSNLSNLQSVLSCLQRPLVSQDDDVVGHPNCSRSSSSCLCRDQVPPVLPDDDDPVSCLNRVLSNVNSLLVDPQLPDVVSLVSVLSSCLRCCVPPSVLVSVLVSCLVPVSSLVSQCVPDDPPGSSVVSSVVSND

Sequence (324 aa):
MDLEQLFAVIVHYRTENSILWNAAINHLKSPNFSTVINYIVEQLAIKFERSQSAFQNMRQVVQNLLTEKSYKLEVCLYFLREFLRRANDAIYPVELIVPIWLVVAFEKPKADELNDISESICKNLRVSFRKNGLYFEAFSADSSSTILSIRWLFETVSKNANSNKWIHENIMSWSELLVAPLYRILMNAEETTVIHCCHIMSYLYMYAAQQIYKPPSECNFNRSPFVRFCKLILQNVLLMREFPAMFVREVLPNYMTGMLSLPVHSTPYLLRVVSDVLEKHLDDNFLKEIFKSMLKEKPQLITALYASSKVGTRLFNFVSQIKV